Protein AF-A0A1W1CAK2-F1 (afdb_monomer)

pLDDT: mean 79.48, std 15.04, range [32.22, 95.5]

Mean predicted aligned error: 8.96 Å

Structure (mmCIF, N/CA/C/O backbone):
data_AF-A0A1W1CAK2-F1
#
_entry.id   AF-A0A1W1CAK2-F1
#
loop_
_atom_site.group_PDB
_atom_site.id
_atom_site.type_symbol
_atom_site.label_atom_id
_atom_site.label_alt_id
_atom_site.label_comp_id
_atom_site.label_asym_id
_atom_site.label_entity_id
_atom_site.label_seq_id
_atom_site.pdbx_PDB_ins_code
_atom_site.Cartn_x
_atom_site.Cartn_y
_atom_site.Cartn_z
_atom_site.occupancy
_atom_site.B_iso_or_equiv
_atom_site.auth_seq_id
_atom_site.auth_comp_id
_atom_site.auth_asym_id
_atom_site.auth_atom_id
_atom_site.pdbx_PDB_model_num
ATOM 1 N N . MET A 1 1 ? 10.186 -7.782 21.325 1.00 32.22 1 MET A N 1
ATOM 2 C CA . MET A 1 1 ? 9.269 -7.681 22.488 1.00 32.22 1 MET A CA 1
ATOM 3 C C . MET A 1 1 ? 7.859 -7.295 22.021 1.00 32.22 1 MET A C 1
ATOM 5 O O . MET A 1 1 ? 6.914 -7.907 22.511 1.00 32.22 1 MET A O 1
ATOM 9 N N . PHE A 1 2 ? 7.761 -6.498 20.945 1.00 32.50 2 PHE A N 1
ATOM 10 C CA . PHE A 1 2 ? 6.706 -6.416 19.907 1.00 32.50 2 PHE A CA 1
ATOM 11 C C . PHE A 1 2 ? 5.716 -7.594 19.854 1.00 32.50 2 PHE A C 1
ATOM 13 O O . PHE A 1 2 ? 4.503 -7.433 19.983 1.00 32.50 2 PHE A O 1
ATOM 20 N N . LYS A 1 3 ? 6.259 -8.817 19.772 1.00 36.19 3 LYS A N 1
ATOM 21 C CA . LYS A 1 3 ? 5.551 -10.105 19.648 1.00 36.19 3 LYS A CA 1
ATOM 22 C C . LYS A 1 3 ? 4.442 -10.379 20.663 1.00 36.19 3 LYS A C 1
ATOM 24 O O . LYS A 1 3 ? 3.512 -11.111 20.352 1.00 36.19 3 LYS A O 1
ATOM 29 N N . LYS A 1 4 ? 4.554 -9.877 21.896 1.00 33.91 4 LYS A N 1
ATOM 30 C CA . LYS A 1 4 ? 3.580 -10.177 22.964 1.00 33.91 4 LYS A CA 1
ATOM 31 C C . LYS A 1 4 ? 2.570 -9.055 23.188 1.00 33.91 4 LYS A C 1
ATOM 33 O O . LYS A 1 4 ? 1.510 -9.315 23.752 1.00 33.91 4 LYS A O 1
ATOM 38 N N . MET A 1 5 ? 2.868 -7.833 22.751 1.00 36.66 5 MET A N 1
ATOM 39 C CA . MET A 1 5 ? 2.048 -6.663 23.076 1.00 36.66 5 MET A CA 1
ATOM 40 C C . MET A 1 5 ? 0.979 -6.362 22.030 1.00 36.66 5 MET A C 1
ATOM 42 O O . MET A 1 5 ? -0.167 -6.161 22.422 1.00 36.66 5 MET A O 1
ATOM 46 N N . VAL A 1 6 ? 1.283 -6.471 20.730 1.00 40.59 6 VAL A N 1
ATOM 47 C CA . VAL A 1 6 ? 0.274 -6.256 19.670 1.00 40.59 6 VAL A CA 1
ATOM 48 C C . VAL A 1 6 ? -0.873 -7.275 19.780 1.00 40.59 6 VAL A C 1
ATOM 50 O O . VAL A 1 6 ? -2.044 -6.918 19.676 1.00 40.59 6 VAL A O 1
ATOM 53 N N . ILE A 1 7 ? -0.556 -8.531 20.122 1.00 38.62 7 ILE A N 1
ATOM 54 C CA . ILE A 1 7 ? -1.546 -9.602 20.348 1.00 38.62 7 ILE A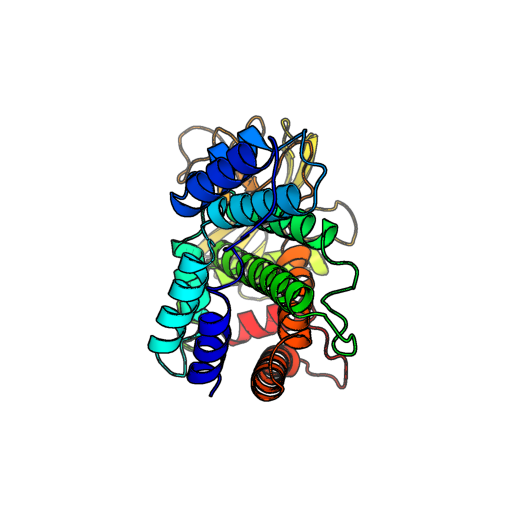 CA 1
ATOM 55 C C . ILE A 1 7 ? -2.426 -9.316 21.579 1.00 38.62 7 ILE A C 1
ATOM 57 O O . ILE A 1 7 ? -3.623 -9.597 21.563 1.00 38.62 7 ILE A O 1
ATOM 61 N N . THR A 1 8 ? -1.860 -8.734 22.643 1.00 35.47 8 THR A N 1
ATOM 62 C CA . THR A 1 8 ? -2.608 -8.435 23.878 1.00 35.47 8 THR A CA 1
ATOM 63 C C . THR A 1 8 ? -3.544 -7.233 23.697 1.00 35.47 8 THR A C 1
ATOM 65 O O . THR A 1 8 ? -4.626 -7.223 24.279 1.00 35.47 8 THR A O 1
ATOM 68 N N . PHE A 1 9 ? -3.172 -6.263 22.853 1.00 40.72 9 PHE A N 1
ATOM 69 C CA . PHE A 1 9 ? -4.001 -5.098 22.518 1.00 40.72 9 PHE A CA 1
ATOM 70 C C . PHE A 1 9 ? -5.167 -5.464 21.579 1.00 40.72 9 PHE A C 1
ATOM 72 O O . PHE A 1 9 ? -6.316 -5.121 21.853 1.00 40.72 9 PHE A O 1
ATOM 79 N N . LEU A 1 10 ? -4.910 -6.266 20.537 1.00 38.31 10 LEU A N 1
ATOM 80 C CA . LEU A 1 10 ? -5.929 -6.704 19.569 1.00 38.31 10 LEU A CA 1
ATOM 81 C C . LEU A 1 10 ? -7.030 -7.587 20.183 1.00 38.31 10 LEU A C 1
ATOM 83 O O . LEU A 1 10 ? -8.187 -7.520 19.769 1.00 38.31 10 LEU A O 1
ATOM 87 N N . LEU A 1 11 ? -6.704 -8.390 21.202 1.00 35.28 11 LEU A N 1
ATOM 88 C CA . LEU A 1 11 ? -7.689 -9.225 21.902 1.00 35.28 11 LEU A CA 1
ATOM 89 C C . LEU A 1 11 ? -8.731 -8.402 22.686 1.00 35.28 11 LEU A C 1
ATOM 91 O O . LEU A 1 11 ? -9.828 -8.905 22.930 1.00 35.28 11 LEU A O 1
ATOM 95 N N . GLY A 1 12 ? -8.436 -7.141 23.029 1.00 34.75 12 GLY A N 1
ATOM 96 C CA . GLY A 1 12 ? -9.375 -6.230 23.696 1.00 34.75 12 GLY A CA 1
ATOM 97 C C . GLY A 1 12 ? -10.484 -5.674 22.790 1.00 34.75 12 GLY A C 1
ATOM 98 O O . GLY A 1 12 ? -11.528 -5.267 23.296 1.00 34.75 12 GLY A O 1
ATOM 99 N N . MET A 1 13 ? -10.302 -5.707 21.463 1.00 40.34 13 MET A N 1
ATOM 100 C CA . MET A 1 13 ? -11.169 -5.013 20.493 1.00 40.34 13 MET A CA 1
ATOM 101 C C . MET A 1 13 ? -12.372 -5.817 19.988 1.00 40.34 13 MET A C 1
ATOM 103 O O . MET A 1 13 ? -13.236 -5.289 19.288 1.00 40.34 13 MET A O 1
ATOM 107 N N . THR A 1 14 ? -12.501 -7.084 20.383 1.00 37.28 14 THR A N 1
ATOM 108 C CA . THR A 1 14 ? -13.616 -7.959 19.963 1.00 37.28 14 THR A CA 1
ATOM 109 C C . THR A 1 14 ? -14.987 -7.572 20.545 1.00 37.28 14 THR A C 1
ATOM 111 O O . THR A 1 14 ? -15.977 -8.250 20.283 1.00 37.28 14 THR A O 1
ATOM 114 N N . LEU A 1 15 ? -15.088 -6.476 21.306 1.00 34.38 15 LEU A N 1
ATOM 115 C CA . LEU A 1 15 ? -16.296 -6.087 22.044 1.00 34.38 15 LEU A CA 1
ATOM 116 C C . LEU A 1 15 ? -17.084 -4.903 21.458 1.00 34.38 15 LEU A C 1
ATOM 118 O O . LEU A 1 15 ? -18.078 -4.499 22.055 1.00 34.38 15 LEU A O 1
ATOM 122 N N . ILE A 1 16 ? -16.687 -4.340 20.313 1.00 43.59 16 ILE A N 1
ATOM 123 C CA . ILE A 1 16 ? -17.161 -2.991 19.929 1.00 43.59 16 ILE A CA 1
ATOM 124 C C . ILE A 1 16 ? -18.214 -2.999 18.819 1.00 43.59 16 ILE A C 1
ATOM 126 O O . ILE A 1 16 ? -18.924 -2.014 18.634 1.00 43.59 16 ILE A O 1
ATOM 130 N N . ILE A 1 17 ? -18.458 -4.150 18.187 1.00 44.66 17 ILE A N 1
ATOM 131 C CA . ILE A 1 17 ? -19.586 -4.304 17.254 1.00 44.66 17 ILE A CA 1
ATOM 132 C C . ILE A 1 17 ? -20.841 -4.899 17.919 1.00 44.66 17 ILE A C 1
ATOM 134 O O . ILE A 1 17 ? -21.812 -5.251 17.256 1.00 44.66 17 ILE A O 1
ATOM 138 N N . SER A 1 18 ? -20.889 -4.964 19.255 1.00 37.81 18 SER A N 1
ATOM 139 C CA . SER A 1 18 ? -22.140 -5.234 19.973 1.00 37.81 18 SER A CA 1
ATOM 140 C C . SER A 1 18 ? -22.899 -3.932 20.241 1.00 37.81 18 SER A C 1
ATOM 142 O O . SER A 1 18 ? -22.987 -3.466 21.378 1.00 37.81 18 SER A O 1
ATOM 144 N N . GLY A 1 19 ? -23.459 -3.338 19.184 1.00 36.69 19 GLY A N 1
ATOM 145 C CA . GLY A 1 19 ? -24.445 -2.262 19.290 1.00 36.69 19 GLY A CA 1
ATOM 146 C C . GLY A 1 19 ? -25.735 -2.772 19.938 1.00 36.69 19 GLY A C 1
ATOM 147 O O . GLY A 1 19 ? -26.663 -3.198 19.257 1.00 36.69 19 GLY A O 1
ATOM 148 N N . CYS A 1 20 ? -25.797 -2.759 21.271 1.00 42.03 20 CYS A N 1
ATOM 149 C CA . CYS A 1 20 ? -26.996 -3.098 22.033 1.00 42.03 20 CYS A CA 1
ATOM 150 C C . CYS A 1 20 ? -27.766 -1.820 22.434 1.00 42.03 20 CYS A C 1
ATOM 152 O O . CYS A 1 20 ? -27.360 -1.120 23.359 1.00 42.03 20 CYS A O 1
ATOM 154 N N . GLY A 1 21 ? -28.900 -1.567 21.757 1.00 36.38 21 GLY A N 1
ATOM 155 C CA . GLY A 1 21 ? -29.971 -0.610 22.119 1.00 36.38 21 GLY A CA 1
ATOM 156 C C . GLY A 1 21 ? -29.941 0.710 21.328 1.00 36.38 21 GLY A C 1
ATOM 157 O O . GLY A 1 21 ? -28.952 1.423 21.371 1.00 36.38 21 GLY A O 1
ATOM 158 N N . SER A 1 22 ? -30.996 1.167 20.638 1.00 36.78 22 SER A N 1
ATOM 159 C CA . SER A 1 22 ? -32.390 1.276 21.101 1.00 36.78 22 SER A CA 1
ATOM 160 C C . SER A 1 22 ? -33.382 1.494 19.938 1.00 36.78 22 SER A C 1
ATOM 162 O O . SER A 1 22 ? -33.112 2.291 19.053 1.00 36.78 22 SER A O 1
ATOM 164 N N . SER A 1 23 ? -34.530 0.809 20.029 1.00 48.06 23 SER A N 1
ATOM 165 C CA . SER A 1 23 ? -35.904 1.139 19.576 1.00 48.06 23 SER A CA 1
ATOM 166 C C . SER A 1 23 ? -36.183 1.872 18.247 1.00 48.06 23 SER A C 1
ATOM 168 O O . SER A 1 23 ? -35.847 3.036 18.074 1.00 48.06 23 SER A O 1
ATOM 170 N N . ASP A 1 24 ? -37.043 1.197 17.470 1.00 44.06 24 ASP A N 1
ATOM 171 C CA . ASP A 1 24 ? -37.976 1.673 16.435 1.00 44.06 24 ASP A CA 1
ATOM 172 C C . ASP A 1 24 ? -37.426 1.829 15.003 1.00 44.06 24 ASP A C 1
ATOM 174 O O . ASP A 1 24 ? -36.892 2.852 14.598 1.00 44.06 24 ASP A O 1
ATOM 178 N N . GLY A 1 25 ? -37.627 0.779 14.193 1.00 46.88 25 GLY A N 1
ATOM 179 C CA . GLY A 1 25 ? -37.518 0.795 12.725 1.00 46.88 25 GLY A CA 1
ATOM 180 C C . GLY A 1 25 ? -36.105 0.707 12.137 1.00 46.88 25 GLY A C 1
ATOM 181 O O . GLY A 1 25 ? -35.908 -0.001 11.155 1.00 46.88 25 GLY A O 1
ATOM 182 N N . GLU A 1 26 ? -35.111 1.350 12.751 1.00 49.94 26 GLU A N 1
ATOM 183 C CA . GLU A 1 26 ? -33.714 1.344 12.271 1.00 49.94 26 GLU A CA 1
ATOM 184 C C . GLU A 1 26 ? -32.915 0.112 12.737 1.00 49.94 26 GLU A C 1
ATOM 186 O O . GLU A 1 26 ? -31.943 -0.292 12.098 1.00 49.94 26 GLU A O 1
ATOM 191 N N . GLY A 1 27 ? -33.363 -0.547 13.811 1.00 52.50 27 GLY A N 1
ATOM 192 C CA . GLY A 1 27 ? -32.679 -1.705 14.397 1.00 52.50 27 GLY A CA 1
ATOM 193 C C . GLY A 1 27 ? -32.681 -2.967 13.526 1.00 52.50 27 GLY A C 1
ATOM 194 O O . GLY A 1 27 ? -31.751 -3.760 13.621 1.00 52.50 27 GLY A O 1
ATOM 195 N N . GLU A 1 28 ? -33.682 -3.155 12.660 1.00 55.91 28 GLU A N 1
ATOM 196 C CA . GLU A 1 28 ? -33.731 -4.306 11.741 1.00 55.91 28 GLU A CA 1
ATOM 197 C C . GLU A 1 28 ? -32.717 -4.141 10.601 1.00 55.91 28 GLU A C 1
ATOM 199 O O . GLU A 1 28 ? -31.981 -5.074 10.289 1.00 55.91 28 GLU A O 1
ATOM 204 N N . SER A 1 29 ? -32.593 -2.922 10.060 1.00 69.06 29 SER A N 1
ATOM 205 C CA . SER A 1 29 ? -31.604 -2.607 9.025 1.00 69.06 29 SER A CA 1
ATOM 206 C C . SER A 1 29 ? -30.171 -2.679 9.557 1.00 69.06 29 SER A C 1
ATOM 208 O O . SER A 1 29 ? -29.307 -3.236 8.881 1.00 69.06 29 SER A O 1
ATOM 210 N N . ALA A 1 30 ? -29.921 -2.162 10.767 1.00 75.06 30 ALA A N 1
ATOM 211 C CA . ALA A 1 30 ? -28.605 -2.213 11.403 1.00 75.06 30 ALA A CA 1
ATOM 212 C C . ALA A 1 30 ? -28.188 -3.649 11.758 1.00 75.06 30 ALA A C 1
ATOM 214 O O . ALA A 1 30 ? -27.050 -4.038 11.505 1.00 75.06 30 ALA A O 1
ATOM 215 N N . LEU A 1 31 ? -29.116 -4.459 12.283 1.00 82.25 31 LEU A N 1
ATOM 216 C CA . LEU A 1 31 ? -28.859 -5.868 12.582 1.00 8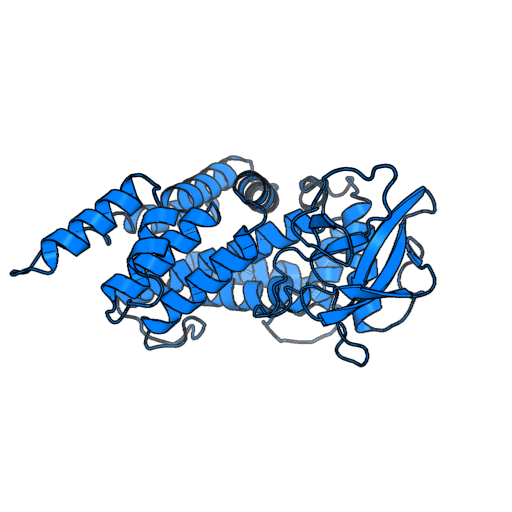2.25 31 LEU A CA 1
ATOM 217 C C . LEU A 1 31 ? -28.568 -6.675 11.313 1.00 82.25 31 LEU A C 1
ATOM 219 O O . LEU A 1 31 ? -27.645 -7.482 11.306 1.00 82.25 31 LEU A O 1
ATOM 223 N N . GLU A 1 32 ? -29.327 -6.454 10.240 1.00 87.00 32 GLU A N 1
ATOM 224 C CA . GLU A 1 32 ? -29.081 -7.107 8.952 1.00 87.00 32 GLU A CA 1
ATOM 225 C C . GLU A 1 32 ? -27.714 -6.707 8.380 1.00 87.00 32 GLU A C 1
ATOM 227 O O . GLU A 1 32 ? -26.953 -7.566 7.946 1.00 87.00 32 GLU A O 1
ATOM 232 N N . THR A 1 33 ? -27.356 -5.420 8.429 1.00 87.81 33 THR A N 1
ATOM 233 C CA . THR A 1 33 ? -26.027 -4.952 8.009 1.00 87.81 33 THR A CA 1
ATOM 234 C C . THR A 1 33 ? -24.918 -5.621 8.821 1.00 87.81 33 THR A C 1
ATOM 236 O O . THR A 1 33 ? -23.929 -6.068 8.242 1.00 87.81 33 THR A O 1
ATOM 239 N N . GLN A 1 34 ? -25.097 -5.754 10.138 1.00 86.81 34 GLN A N 1
ATOM 240 C CA . GLN A 1 34 ? -24.130 -6.445 10.984 1.00 86.81 34 GLN A CA 1
ATOM 241 C C . GLN A 1 34 ? -24.003 -7.927 10.625 1.00 86.81 34 GLN A C 1
ATOM 243 O O . GLN A 1 34 ? -22.894 -8.437 10.517 1.00 86.81 34 GLN A O 1
ATOM 248 N N . GLN A 1 35 ? -25.122 -8.609 10.375 1.00 88.94 35 GLN A N 1
ATOM 249 C CA . GLN A 1 35 ? -25.112 -10.009 9.944 1.00 88.94 35 GLN A CA 1
ATOM 250 C C . GLN A 1 35 ? -24.378 -10.192 8.613 1.00 88.94 35 GLN A C 1
ATOM 252 O O . GLN A 1 35 ? -23.633 -11.157 8.458 1.00 88.94 35 GLN A O 1
ATOM 257 N N . LEU A 1 36 ? -24.550 -9.267 7.665 1.00 92.38 36 LEU A N 1
ATOM 258 C CA . LEU A 1 36 ? -23.804 -9.288 6.407 1.00 92.38 36 LEU A CA 1
ATOM 259 C C . LEU A 1 36 ? -22.297 -9.109 6.646 1.00 92.38 36 LEU A C 1
ATOM 261 O O . LEU A 1 36 ? -21.507 -9.838 6.052 1.00 92.38 36 LEU A O 1
ATOM 265 N N . LEU A 1 37 ? -21.889 -8.192 7.532 1.00 90.44 37 LEU A N 1
ATOM 266 C CA . LEU A 1 37 ? -20.479 -8.025 7.913 1.00 90.44 37 LEU A CA 1
ATOM 267 C C . LEU A 1 37 ? -19.911 -9.294 8.562 1.00 90.44 37 LEU A C 1
ATOM 269 O O . LEU A 1 37 ? -18.846 -9.758 8.156 1.00 90.44 37 LEU A O 1
ATOM 273 N N . ASP A 1 38 ? -20.636 -9.881 9.514 1.00 87.38 38 ASP A N 1
ATOM 274 C CA . ASP A 1 38 ? -20.225 -11.093 10.234 1.00 87.38 38 ASP A CA 1
ATOM 275 C C . ASP A 1 38 ? -20.110 -12.310 9.298 1.00 87.38 38 ASP A C 1
ATOM 277 O O . ASP A 1 38 ? -19.238 -13.162 9.479 1.00 87.38 38 ASP A O 1
ATOM 281 N N . ASN A 1 39 ? -20.955 -12.378 8.264 1.00 90.88 39 ASN A N 1
ATOM 282 C CA . ASN A 1 39 ? -20.915 -13.418 7.233 1.00 90.88 39 ASN A CA 1
ATOM 283 C C . ASN A 1 39 ? -19.859 -13.160 6.140 1.00 90.88 39 ASN A C 1
ATOM 285 O O . ASN A 1 39 ? -19.708 -13.983 5.235 1.00 90.88 39 ASN A O 1
ATOM 289 N N . GLY A 1 40 ? -19.142 -12.031 6.185 1.00 89.75 40 GLY A N 1
ATOM 290 C CA . GLY A 1 40 ? -18.178 -11.638 5.152 1.00 89.75 40 GLY A CA 1
ATOM 291 C C . GLY A 1 40 ? -18.820 -11.181 3.836 1.00 89.75 40 GLY A C 1
ATOM 292 O O . GLY A 1 40 ? -18.158 -11.125 2.799 1.00 89.75 40 GLY A O 1
ATOM 293 N N . GLU A 1 41 ? -20.106 -10.827 3.844 1.00 94.19 41 GLU A N 1
ATOM 294 C CA . GLU A 1 41 ? -20.865 -10.352 2.682 1.00 94.19 41 GLU A CA 1
ATOM 295 C C . GLU A 1 41 ? -20.625 -8.853 2.416 1.00 94.19 41 GLU A C 1
ATOM 297 O O . GLU A 1 41 ? -21.544 -8.047 2.257 1.00 94.19 41 GLU A O 1
ATOM 302 N N . PHE A 1 42 ? -19.354 -8.458 2.333 1.00 95.19 42 PHE A N 1
ATOM 303 C CA . PHE A 1 42 ? -18.934 -7.057 2.248 1.00 95.19 42 PHE A CA 1
ATOM 304 C C . PHE A 1 42 ? -19.517 -6.307 1.043 1.00 95.19 42 PHE A C 1
ATOM 306 O O . PHE A 1 42 ? -19.933 -5.155 1.154 1.00 95.19 42 PHE A O 1
ATOM 313 N N . THR A 1 43 ? -19.617 -6.972 -0.112 1.00 95.06 43 THR A N 1
ATOM 314 C CA . THR A 1 43 ? -20.202 -6.370 -1.326 1.00 95.06 43 THR A CA 1
ATOM 315 C C . THR A 1 43 ? -21.691 -6.058 -1.149 1.00 95.06 43 THR A C 1
ATOM 317 O O . THR A 1 43 ? -22.179 -5.065 -1.694 1.00 95.06 43 THR A O 1
ATOM 320 N N . ALA A 1 44 ? -22.416 -6.869 -0.371 1.00 93.69 44 ALA A N 1
ATOM 321 C CA . ALA A 1 44 ? -23.824 -6.628 -0.077 1.00 93.69 44 ALA A CA 1
ATOM 322 C C . ALA A 1 44 ? -23.994 -5.404 0.834 1.00 93.69 44 ALA A C 1
ATOM 324 O O . ALA A 1 44 ? -24.845 -4.560 0.561 1.00 93.69 44 ALA A O 1
ATOM 325 N N . VAL A 1 45 ? -23.136 -5.257 1.853 1.00 94.44 45 VAL A N 1
ATOM 326 C CA . VAL A 1 45 ? -23.115 -4.071 2.729 1.00 94.44 45 VAL A CA 1
ATOM 327 C C . VAL A 1 45 ? -22.830 -2.801 1.931 1.00 94.44 45 VAL A C 1
ATOM 329 O O . VAL A 1 45 ? -23.573 -1.827 2.053 1.00 94.44 45 VAL A O 1
ATOM 332 N N . ILE A 1 46 ? -21.806 -2.827 1.071 1.00 95.50 46 ILE A N 1
ATOM 333 C CA . ILE A 1 46 ? -21.463 -1.698 0.196 1.00 95.50 46 ILE A CA 1
ATOM 334 C C . ILE A 1 46 ? -22.660 -1.343 -0.688 1.00 95.50 46 ILE A C 1
ATOM 336 O O . ILE A 1 46 ? -23.134 -0.216 -0.643 1.00 95.50 46 ILE A O 1
ATOM 340 N N . SER A 1 47 ? -23.237 -2.319 -1.392 1.00 94.19 47 SER A N 1
ATOM 341 C CA . SER A 1 47 ? -24.394 -2.084 -2.273 1.00 94.19 47 SER A CA 1
ATOM 342 C C . SER A 1 47 ? -25.618 -1.525 -1.535 1.00 94.19 47 SER A C 1
ATOM 344 O O . SER A 1 47 ? -26.430 -0.824 -2.135 1.00 94.19 47 SER A O 1
ATOM 346 N N . LYS A 1 48 ? -25.776 -1.858 -0.248 1.00 91.19 48 LYS A N 1
ATOM 347 C CA . LYS A 1 48 ? -26.893 -1.412 0.592 1.00 91.19 48 LYS A CA 1
ATOM 348 C C . LYS A 1 48 ? -26.722 0.027 1.086 1.00 91.19 48 LYS A C 1
ATOM 350 O O . LYS A 1 48 ? -27.720 0.727 1.235 1.00 91.19 48 LYS A O 1
ATOM 355 N N . LEU A 1 49 ? -25.493 0.444 1.390 1.00 93.00 49 LEU A N 1
ATOM 356 C CA . LEU A 1 49 ? -25.215 1.703 2.091 1.00 93.00 49 LEU A CA 1
ATOM 357 C C . LEU A 1 49 ? -24.565 2.776 1.205 1.00 93.00 49 LEU A C 1
ATOM 359 O O . LEU A 1 49 ? -24.703 3.972 1.484 1.00 93.00 49 LEU A O 1
ATOM 363 N N . GLU A 1 50 ? -23.849 2.383 0.153 1.00 89.38 50 GLU A N 1
ATOM 364 C CA . GLU A 1 50 ? -23.143 3.304 -0.735 1.00 89.38 50 GLU A CA 1
ATOM 365 C C . GLU A 1 50 ? -24.146 4.213 -1.466 1.00 89.38 50 GLU A C 1
ATOM 367 O O . GLU A 1 50 ? -25.096 3.767 -2.104 1.00 89.38 50 GLU A O 1
ATOM 372 N N . GLY A 1 51 ? -23.965 5.529 -1.327 1.00 86.50 51 GLY A N 1
ATOM 373 C CA . GLY A 1 51 ? -24.866 6.540 -1.892 1.00 86.50 51 GLY A CA 1
ATOM 374 C C . GLY A 1 51 ? -26.048 6.954 -1.003 1.00 86.50 51 GLY A C 1
ATOM 375 O O . GLY A 1 51 ? -26.669 7.976 -1.294 1.00 86.50 51 GLY A O 1
ATOM 376 N N . SER A 1 52 ? -26.335 6.240 0.094 1.00 88.69 52 SER A N 1
ATOM 377 C CA . SER A 1 52 ? -27.398 6.602 1.054 1.00 88.69 52 SER A CA 1
ATOM 378 C C . SER A 1 52 ? -26.930 6.784 2.502 1.00 88.69 52 SER A C 1
ATOM 380 O O . SER A 1 52 ? -27.693 7.311 3.316 1.00 88.69 52 SER A O 1
ATOM 382 N N . ALA A 1 53 ? -25.700 6.371 2.823 1.00 88.81 53 ALA A N 1
ATOM 383 C CA . ALA A 1 53 ? -25.104 6.502 4.150 1.00 88.81 53 ALA A CA 1
ATOM 384 C C . ALA A 1 53 ? -25.134 7.947 4.661 1.00 88.81 53 ALA A C 1
ATOM 386 O O . ALA A 1 53 ? -24.667 8.870 3.988 1.00 88.81 53 ALA A O 1
ATOM 387 N N . ASN A 1 54 ? -25.677 8.132 5.862 1.00 89.19 54 ASN A N 1
ATOM 388 C CA . ASN A 1 54 ? -25.801 9.451 6.486 1.00 89.19 54 ASN A CA 1
ATOM 389 C C . ASN A 1 54 ? -25.592 9.439 8.007 1.00 89.19 54 ASN A C 1
ATOM 391 O O . ASN A 1 54 ? -25.523 10.508 8.616 1.00 89.19 54 ASN A O 1
ATOM 395 N N . SER A 1 55 ? -25.448 8.260 8.609 1.00 89.00 55 SER A N 1
ATOM 396 C CA . SER A 1 55 ? -25.185 8.098 10.034 1.00 89.00 55 SER A CA 1
ATOM 397 C C . SER A 1 55 ? -23.761 7.611 10.301 1.00 89.00 55 SER A C 1
ATOM 399 O O . SER A 1 55 ? -23.105 7.019 9.442 1.00 89.00 55 SER A O 1
ATOM 401 N N . THR A 1 56 ? -23.295 7.802 11.537 1.00 88.75 56 THR A N 1
ATOM 402 C CA . THR A 1 56 ? -22.048 7.198 12.025 1.00 88.75 56 THR A CA 1
ATOM 403 C C . THR A 1 56 ? -22.042 5.683 11.822 1.00 88.75 56 THR A C 1
ATOM 405 O O . THR A 1 56 ? -21.052 5.144 11.344 1.00 88.75 56 THR A O 1
ATOM 408 N N . SER A 1 57 ? -23.155 5.003 12.117 1.00 88.75 57 SER A N 1
ATOM 409 C CA . SER A 1 57 ? -23.270 3.549 11.949 1.00 88.75 57 SER A CA 1
ATOM 410 C C . SER A 1 57 ? -23.087 3.120 10.492 1.00 88.75 57 SER A C 1
ATOM 412 O O . SER A 1 57 ? -22.408 2.127 10.232 1.00 88.75 57 SER A O 1
ATOM 414 N N . ASP A 1 58 ? -23.650 3.871 9.540 1.00 90.56 58 ASP A N 1
ATOM 415 C CA . ASP A 1 58 ? -23.500 3.566 8.113 1.00 90.56 58 ASP A CA 1
ATOM 416 C C . ASP A 1 58 ? -22.049 3.731 7.667 1.00 90.56 58 ASP A C 1
ATOM 418 O O . ASP A 1 58 ? -21.521 2.877 6.960 1.00 90.56 58 ASP A O 1
ATOM 422 N N . TYR A 1 59 ? -21.390 4.812 8.097 1.00 93.31 59 TYR A N 1
ATOM 423 C CA . TYR A 1 59 ? -19.992 5.059 7.750 1.00 93.31 59 TYR A CA 1
ATOM 424 C C . TYR A 1 59 ? -19.062 4.003 8.345 1.00 93.31 59 TYR A C 1
ATOM 426 O O . TYR A 1 59 ? -18.196 3.511 7.631 1.00 93.31 59 TYR A O 1
ATOM 434 N N . LEU A 1 60 ? -19.274 3.590 9.597 1.00 92.50 60 LEU A N 1
ATOM 435 C CA . LEU A 1 60 ? -18.501 2.502 10.203 1.00 92.50 60 LEU A CA 1
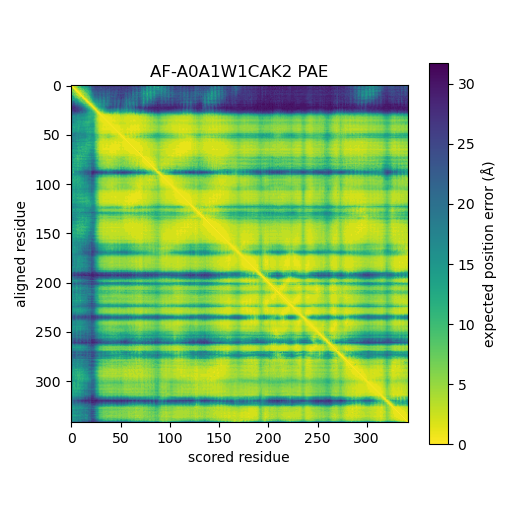ATOM 436 C C . LEU A 1 60 ? -18.730 1.165 9.495 1.00 92.50 60 LEU A C 1
ATOM 438 O O . LEU A 1 60 ? -17.778 0.423 9.264 1.00 92.50 60 LEU A O 1
ATOM 442 N N . SER A 1 61 ? -19.973 0.878 9.100 1.00 93.62 61 SER A N 1
ATOM 443 C CA . SER A 1 61 ? -20.309 -0.347 8.368 1.00 93.62 61 SER A CA 1
ATOM 444 C C . SER A 1 61 ? -19.692 -0.360 6.970 1.00 93.62 61 SER A C 1
ATOM 446 O O . SER A 1 61 ? -19.161 -1.382 6.544 1.00 93.62 61 SER A O 1
ATOM 448 N N . LEU A 1 62 ? -19.715 0.777 6.266 1.00 94.75 62 LEU A N 1
ATOM 449 C CA . LEU A 1 62 ? -19.036 0.934 4.982 1.00 94.75 62 LEU A CA 1
ATOM 450 C C . LEU A 1 62 ? -17.524 0.788 5.139 1.00 94.75 62 LEU A C 1
ATOM 452 O O . LEU A 1 62 ? -16.922 0.031 4.385 1.00 94.75 62 LEU A O 1
ATOM 456 N N . ALA A 1 63 ? -16.921 1.440 6.135 1.00 94.25 63 ALA A N 1
ATOM 457 C CA . ALA A 1 63 ? -15.492 1.323 6.402 1.00 94.25 63 ALA A CA 1
ATOM 458 C C . ALA A 1 63 ? -15.080 -0.140 6.627 1.00 94.25 63 ALA A C 1
ATOM 460 O O . ALA A 1 63 ? -14.201 -0.647 5.931 1.00 94.25 63 ALA A O 1
ATOM 461 N N . ALA A 1 64 ? -15.789 -0.847 7.512 1.00 93.50 64 ALA A N 1
ATOM 462 C CA . ALA A 1 64 ? -15.557 -2.263 7.780 1.00 93.50 64 ALA A CA 1
ATOM 463 C C . ALA A 1 64 ? -15.780 -3.141 6.537 1.00 93.50 64 ALA A C 1
ATOM 465 O O . ALA A 1 64 ? -15.012 -4.072 6.296 1.00 93.50 64 ALA A O 1
ATOM 466 N N . ALA A 1 65 ? -16.796 -2.843 5.721 1.00 95.25 65 ALA A N 1
ATOM 467 C CA . ALA A 1 65 ? -17.064 -3.585 4.496 1.00 95.25 65 ALA A CA 1
ATOM 468 C C . ALA A 1 65 ? -15.963 -3.394 3.449 1.00 95.25 65 ALA A C 1
ATOM 470 O O . ALA A 1 65 ? -15.498 -4.377 2.883 1.00 95.25 65 ALA A O 1
ATOM 471 N N . TYR A 1 66 ? -15.495 -2.169 3.206 1.00 95.38 66 TYR A N 1
ATOM 472 C CA . TYR A 1 66 ? -14.379 -1.940 2.285 1.00 95.38 66 TYR A CA 1
ATOM 473 C C . TYR A 1 66 ? -13.079 -2.566 2.798 1.00 95.38 66 TYR A C 1
ATOM 475 O O . TYR A 1 66 ? -12.386 -3.244 2.045 1.00 95.38 66 TYR A O 1
ATOM 483 N N . MET A 1 67 ? -12.793 -2.442 4.093 1.00 94.38 67 MET A N 1
ATOM 484 C CA . MET A 1 67 ? -11.632 -3.075 4.720 1.00 94.38 67 MET A CA 1
ATOM 485 C C . MET A 1 67 ? -11.681 -4.609 4.595 1.00 94.38 67 MET A C 1
ATOM 487 O O . MET A 1 67 ? -10.693 -5.246 4.232 1.00 94.38 67 MET A O 1
ATOM 491 N N . GLY A 1 68 ? -12.855 -5.211 4.804 1.00 93.44 68 GLY A N 1
ATOM 492 C CA . GLY A 1 68 ? -13.093 -6.637 4.593 1.00 93.44 68 GLY A CA 1
ATOM 493 C C . GLY A 1 68 ? -13.004 -7.064 3.127 1.00 93.44 68 GLY A C 1
ATOM 494 O O . GLY A 1 68 ? -12.377 -8.076 2.820 1.00 93.44 68 GLY A O 1
ATOM 495 N N . LYS A 1 69 ? -13.569 -6.276 2.204 1.00 93.81 69 LYS A N 1
ATOM 496 C CA . LYS A 1 69 ? -13.485 -6.495 0.751 1.00 93.81 69 LYS A CA 1
ATOM 497 C C . LYS A 1 69 ? -12.037 -6.437 0.255 1.00 93.81 69 LYS A C 1
ATOM 499 O O . LYS A 1 69 ? -11.673 -7.200 -0.636 1.00 93.81 69 LYS A O 1
ATOM 504 N N . ALA A 1 70 ? -11.196 -5.622 0.888 1.00 92.00 70 ALA A N 1
ATOM 505 C CA . ALA A 1 70 ? -9.757 -5.596 0.654 1.00 92.00 70 ALA A CA 1
ATOM 506 C C . ALA A 1 70 ? -9.013 -6.844 1.174 1.00 92.00 70 ALA A C 1
ATOM 508 O O . ALA A 1 70 ? -7.812 -6.954 0.951 1.00 92.00 70 ALA A O 1
ATOM 509 N N . GLY A 1 71 ? -9.688 -7.763 1.872 1.00 91.19 71 GLY A N 1
ATOM 510 C CA . GLY A 1 71 ? -9.100 -8.943 2.517 1.00 91.19 71 GLY A CA 1
ATOM 511 C C . GLY A 1 71 ? -8.745 -8.727 3.991 1.00 91.19 71 GLY A C 1
ATOM 512 O O . GLY A 1 71 ? -8.561 -9.684 4.740 1.00 91.19 71 GLY A O 1
ATOM 513 N N . PHE A 1 72 ? -8.742 -7.481 4.458 1.00 90.75 72 PHE A N 1
ATOM 514 C CA . PHE A 1 72 ? -8.237 -7.086 5.770 1.00 90.75 72 PHE A CA 1
ATOM 515 C C . PHE A 1 72 ? -9.351 -6.921 6.804 1.00 90.75 72 PHE A C 1
ATOM 517 O O . PHE A 1 72 ? -9.325 -6.003 7.617 1.00 90.75 72 PHE A O 1
ATOM 524 N N . SER A 1 73 ? -10.336 -7.823 6.807 1.00 86.19 73 SER A N 1
ATOM 525 C CA . SER A 1 73 ? -11.325 -7.857 7.892 1.00 86.19 73 SER A CA 1
ATOM 526 C C . SER A 1 73 ? -10.624 -7.920 9.258 1.00 86.19 73 SER A C 1
ATOM 528 O O . SER A 1 73 ? -9.489 -8.392 9.349 1.00 86.19 73 SER A O 1
ATOM 530 N N . LEU A 1 74 ? -11.276 -7.476 10.335 1.00 78.50 74 LEU A N 1
ATOM 531 C CA . LEU A 1 74 ? -10.641 -7.454 11.658 1.00 78.50 74 LEU A CA 1
ATOM 532 C C . LEU A 1 74 ? -10.070 -8.825 12.057 1.00 78.50 74 LEU A C 1
ATOM 534 O O . LEU A 1 74 ? -8.943 -8.915 12.538 1.00 78.50 74 LEU A O 1
ATOM 538 N N . SER A 1 75 ? -10.817 -9.902 11.808 1.00 78.62 75 SER A N 1
ATOM 53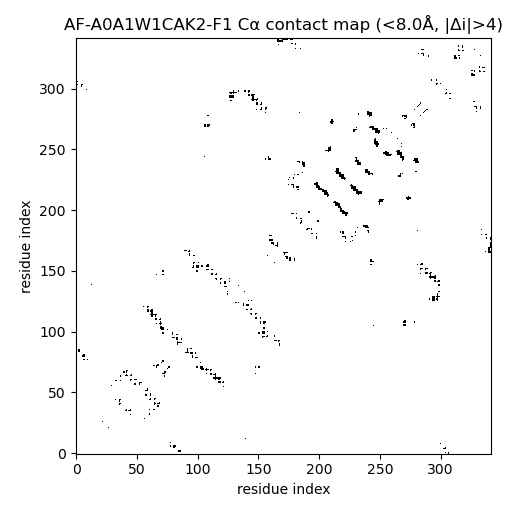9 C CA . SER A 1 75 ? -10.349 -11.267 12.058 1.00 78.62 75 SER A CA 1
ATOM 540 C C . SER A 1 75 ? -9.154 -11.638 11.177 1.00 78.62 75 SER A C 1
ATOM 542 O O . SER A 1 75 ? -8.220 -12.266 11.677 1.00 78.62 75 SER A O 1
ATOM 544 N N . SER A 1 76 ? -9.140 -11.208 9.911 1.00 83.12 76 SER A N 1
ATOM 545 C CA . SER A 1 76 ? -7.996 -11.379 9.011 1.00 83.12 76 SER A CA 1
ATOM 546 C C . SER A 1 76 ? -6.758 -10.649 9.527 1.00 83.12 76 SER A C 1
ATOM 548 O O . SER A 1 76 ? -5.707 -11.269 9.621 1.00 83.12 76 SER A O 1
ATOM 550 N N . ILE A 1 77 ? -6.861 -9.371 9.915 1.00 79.88 77 ILE A N 1
ATOM 551 C CA . ILE A 1 77 ? -5.711 -8.605 10.431 1.00 79.88 77 ILE A CA 1
ATOM 552 C C . ILE A 1 77 ? -5.170 -9.228 11.709 1.00 79.88 77 ILE A C 1
ATOM 554 O O . ILE A 1 77 ? -3.960 -9.386 11.846 1.00 79.88 77 ILE A O 1
ATOM 558 N N . ILE A 1 78 ? -6.049 -9.612 12.637 1.00 73.38 78 ILE A N 1
ATOM 559 C CA . ILE A 1 78 ? -5.626 -10.304 13.857 1.00 73.38 78 ILE A CA 1
ATOM 560 C C . ILE A 1 78 ? -4.902 -11.601 13.490 1.00 73.38 78 ILE A C 1
ATOM 562 O O . ILE A 1 78 ? -3.838 -11.876 14.038 1.00 73.38 78 ILE A O 1
ATOM 566 N N . GLY A 1 79 ? -5.439 -12.364 12.533 1.00 74.88 79 GLY A N 1
ATOM 567 C CA . GLY A 1 79 ? -4.801 -13.562 11.997 1.00 74.88 79 GLY A CA 1
ATOM 568 C C . GLY A 1 79 ? -3.407 -13.287 11.434 1.00 74.88 79 GLY A C 1
ATOM 569 O O . GLY A 1 79 ? -2.463 -13.946 11.853 1.00 74.88 79 GLY A O 1
ATOM 570 N N . ILE A 1 80 ? -3.274 -12.277 10.567 1.00 76.00 80 ILE A N 1
ATOM 571 C CA . ILE A 1 80 ? -2.013 -11.841 9.947 1.00 76.00 80 ILE A CA 1
ATOM 572 C C . ILE A 1 80 ? -0.996 -11.432 11.016 1.00 76.00 80 ILE A C 1
ATOM 574 O O . ILE A 1 80 ? 0.167 -11.820 10.957 1.00 76.00 80 ILE A O 1
ATOM 578 N N . VAL A 1 81 ? -1.408 -10.653 12.015 1.00 70.50 81 VAL A N 1
ATOM 579 C CA . VAL A 1 81 ? -0.515 -10.208 13.090 1.00 70.50 81 VAL A CA 1
ATOM 580 C C . VAL A 1 81 ? -0.056 -11.392 13.939 1.00 70.50 81 VAL A C 1
ATOM 582 O O . VAL A 1 81 ? 1.128 -11.493 14.261 1.00 70.50 81 VAL A O 1
ATOM 585 N N . VAL A 1 82 ? -0.969 -12.301 14.289 1.00 69.69 82 VAL A N 1
ATOM 586 C CA . VAL A 1 82 ? -0.645 -13.494 15.082 1.00 69.69 82 VAL A CA 1
ATOM 587 C C . VAL A 1 82 ? 0.294 -14.421 14.309 1.00 69.69 82 VAL A C 1
ATOM 589 O O . VAL A 1 82 ? 1.333 -14.792 14.851 1.00 69.69 82 VAL A O 1
ATOM 592 N N . SER A 1 83 ? -0.001 -14.735 13.045 1.00 70.94 83 SER A N 1
ATOM 593 C CA . SER A 1 83 ? 0.857 -15.593 12.214 1.00 70.94 83 SER A CA 1
ATOM 594 C C . SER A 1 83 ? 2.246 -14.988 12.014 1.00 70.94 83 SER A C 1
ATOM 596 O O . SER A 1 83 ? 3.253 -15.688 12.099 1.00 70.94 83 SER A O 1
ATOM 598 N N . SER A 1 84 ? 2.320 -13.670 11.829 1.00 67.12 84 SER A N 1
ATOM 599 C CA . SER A 1 84 ? 3.590 -12.955 11.657 1.00 67.12 84 SER A CA 1
ATOM 600 C C . SER A 1 84 ? 4.401 -12.876 12.953 1.00 67.12 84 SER A C 1
ATOM 602 O O . SER A 1 84 ? 5.629 -12.835 12.927 1.00 67.12 84 SER A O 1
ATOM 604 N N . ALA A 1 85 ? 3.750 -12.881 14.117 1.00 64.31 85 ALA A N 1
ATOM 605 C CA . ALA A 1 85 ? 4.446 -12.932 15.402 1.00 64.31 85 ALA A CA 1
ATOM 606 C C . ALA A 1 85 ? 5.048 -14.321 15.699 1.00 64.31 85 ALA A C 1
ATOM 608 O O . ALA A 1 85 ? 6.026 -14.425 16.452 1.00 64.31 85 ALA A O 1
ATOM 609 N N . GLU A 1 86 ? 4.484 -15.382 15.115 1.00 66.62 86 GLU A N 1
ATOM 610 C CA . GLU A 1 86 ? 4.920 -16.770 15.299 1.00 66.62 86 GLU A CA 1
ATOM 611 C C . GLU A 1 86 ? 6.129 -17.162 14.426 1.00 66.62 86 GLU A C 1
ATOM 613 O O . GLU A 1 86 ? 6.796 -18.152 14.730 1.00 66.62 86 GLU A O 1
ATOM 618 N N . SER A 1 87 ? 6.474 -16.381 13.395 1.00 57.91 87 SER A N 1
ATOM 619 C CA . SER A 1 87 ? 7.435 -16.774 12.350 1.00 57.91 87 SER A CA 1
ATOM 620 C C . SER A 1 87 ? 8.932 -16.665 12.700 1.00 57.91 87 SER A C 1
ATOM 622 O O . SER A 1 87 ? 9.766 -17.152 11.937 1.00 57.91 87 SER A O 1
ATOM 624 N N . GLY A 1 88 ? 9.309 -16.109 13.857 1.00 57.16 88 GLY A N 1
ATOM 625 C CA . GLY A 1 88 ? 10.721 -15.926 14.262 1.00 57.16 88 GLY A CA 1
ATOM 626 C C . GLY A 1 88 ? 11.044 -14.474 14.629 1.00 57.16 88 GLY A C 1
ATOM 627 O O . GLY A 1 88 ? 10.187 -13.613 14.511 1.00 57.16 88 GLY A O 1
ATOM 628 N N . GLU A 1 89 ? 12.181 -14.177 15.282 1.00 54.78 89 GLU A N 1
ATOM 629 C CA . GLU A 1 89 ? 12.541 -12.780 15.667 1.00 54.78 89 GLU A CA 1
ATOM 630 C C . GLU A 1 89 ? 12.983 -11.935 14.472 1.00 54.78 89 GLU A C 1
ATOM 632 O O . GLU A 1 89 ? 12.678 -10.749 14.449 1.00 54.78 89 GLU A O 1
ATOM 637 N N . ASP A 1 90 ? 13.567 -12.567 13.455 1.00 55.97 90 ASP A N 1
ATOM 638 C CA . ASP A 1 90 ? 14.167 -11.877 12.311 1.00 55.97 90 ASP A CA 1
ATOM 639 C C . ASP A 1 90 ? 13.258 -11.842 11.068 1.00 55.97 90 ASP A C 1
ATOM 641 O O . ASP A 1 90 ? 13.721 -11.479 9.995 1.00 55.97 90 ASP A O 1
ATOM 645 N N . SER A 1 91 ? 11.986 -12.261 11.176 1.00 61.25 91 SER A N 1
ATOM 646 C CA . SER A 1 91 ? 11.110 -12.461 10.008 1.00 61.25 91 SER A CA 1
ATOM 647 C C . SER A 1 91 ? 9.695 -11.896 10.109 1.00 61.25 91 SER A C 1
ATOM 649 O O . SER A 1 91 ? 8.939 -11.989 9.140 1.00 61.25 91 SER A O 1
ATOM 651 N N . THR A 1 92 ? 9.313 -11.284 11.235 1.00 66.44 92 THR A N 1
ATOM 652 C CA . THR A 1 92 ? 7.930 -10.837 11.475 1.00 66.44 92 THR A CA 1
ATOM 653 C C . THR A 1 92 ? 7.443 -9.808 10.456 1.00 66.44 92 THR A C 1
ATOM 655 O O . THR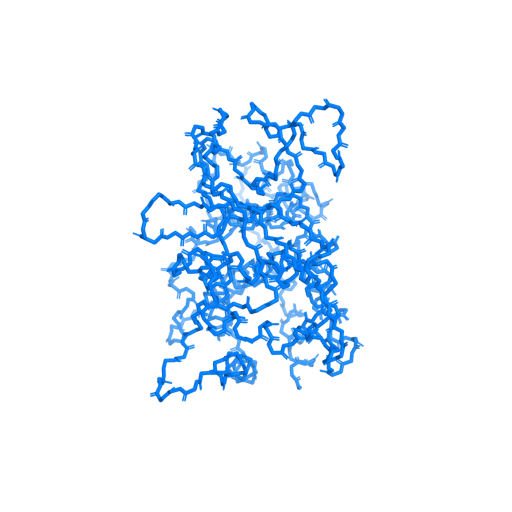 A 1 92 ? 6.307 -9.913 10.007 1.00 66.44 92 THR A O 1
ATOM 658 N N . PHE A 1 93 ? 8.272 -8.841 10.052 1.00 68.75 93 PHE A N 1
ATOM 659 C CA . PHE A 1 93 ? 7.853 -7.822 9.084 1.00 68.75 93 PHE A CA 1
ATOM 660 C C . PHE A 1 93 ? 7.669 -8.398 7.678 1.00 68.75 93 PHE A C 1
ATOM 662 O O . PHE A 1 93 ? 6.617 -8.189 7.076 1.00 68.75 93 PHE A O 1
ATOM 669 N N . ALA A 1 94 ? 8.621 -9.191 7.173 1.00 71.00 94 ALA A N 1
ATOM 670 C CA . ALA A 1 94 ? 8.405 -9.826 5.875 1.00 71.00 94 ALA A CA 1
ATOM 671 C C . ALA A 1 94 ? 7.267 -10.851 5.926 1.00 71.00 94 ALA A C 1
ATOM 673 O O . ALA A 1 94 ? 6.508 -10.925 4.974 1.00 71.00 94 ALA A O 1
ATOM 674 N N . SER A 1 95 ? 7.069 -11.552 7.051 1.00 72.31 95 SER A N 1
ATOM 675 C CA . SER A 1 95 ? 5.898 -12.424 7.241 1.00 72.31 95 SER A CA 1
ATOM 676 C C . SER A 1 95 ? 4.599 -11.621 7.232 1.00 72.31 95 SER A C 1
ATOM 678 O O . SER A 1 95 ? 3.599 -12.074 6.687 1.00 72.31 95 SER A O 1
ATOM 680 N N . PHE A 1 96 ? 4.593 -10.416 7.807 1.00 78.81 96 PHE A N 1
ATOM 681 C CA . PHE A 1 96 ? 3.443 -9.518 7.747 1.00 78.81 96 PHE A CA 1
ATOM 682 C C . PHE A 1 96 ? 3.158 -9.084 6.312 1.00 78.81 96 PHE A C 1
ATOM 684 O O . PHE A 1 96 ? 2.003 -9.122 5.890 1.00 78.81 96 PHE A O 1
ATOM 691 N N . ILE A 1 97 ? 4.191 -8.724 5.547 1.00 80.00 97 ILE A N 1
ATOM 692 C CA . ILE A 1 97 ? 4.063 -8.380 4.126 1.00 80.00 97 ILE A CA 1
ATOM 693 C C . ILE A 1 97 ? 3.580 -9.582 3.317 1.00 80.00 97 ILE A C 1
ATOM 695 O O . ILE A 1 97 ? 2.658 -9.431 2.522 1.00 80.00 97 ILE A O 1
ATOM 699 N N . GLU A 1 98 ? 4.154 -10.763 3.532 1.00 81.25 98 GLU A N 1
ATOM 700 C CA . GLU A 1 98 ? 3.783 -12.008 2.859 1.00 81.25 98 GLU A CA 1
ATOM 701 C C . GLU A 1 98 ? 2.313 -12.344 3.114 1.00 81.25 98 GLU A C 1
ATOM 703 O O . GLU A 1 98 ? 1.522 -12.407 2.177 1.00 81.25 98 GLU A O 1
ATOM 708 N N . ASN A 1 99 ? 1.914 -12.429 4.385 1.00 80.62 99 ASN A N 1
ATOM 709 C CA . ASN A 1 99 ? 0.540 -12.720 4.788 1.00 80.62 99 ASN A CA 1
ATOM 710 C C . ASN A 1 99 ? -0.443 -11.644 4.287 1.00 80.62 99 ASN A C 1
ATOM 712 O O . ASN A 1 99 ? -1.566 -11.957 3.882 1.00 80.62 99 ASN A O 1
ATOM 716 N N . SER A 1 100 ? -0.028 -10.370 4.281 1.00 85.25 100 SER A N 1
ATOM 717 C CA . SER A 1 100 ? -0.824 -9.270 3.722 1.00 85.25 100 SER A CA 1
ATOM 718 C C . SER A 1 100 ? -0.981 -9.408 2.210 1.00 85.25 100 SER A C 1
ATOM 720 O O . SER A 1 100 ? -2.086 -9.240 1.702 1.00 85.25 100 SER A O 1
ATOM 722 N N . LYS A 1 101 ? 0.088 -9.762 1.488 1.00 82.38 101 LYS A N 1
ATOM 723 C CA . LYS A 1 101 ? 0.077 -10.005 0.040 1.00 82.38 101 LYS A CA 1
ATOM 724 C C . LYS A 1 101 ? -0.831 -11.184 -0.306 1.00 82.38 101 LYS A C 1
ATOM 726 O O . LYS A 1 101 ? -1.669 -11.038 -1.190 1.00 82.38 101 LYS A O 1
ATOM 731 N N . GLU A 1 102 ? -0.725 -12.300 0.415 1.00 84.44 102 GLU A N 1
ATOM 732 C CA . GLU A 1 102 ? -1.570 -13.490 0.224 1.00 84.44 102 GLU A CA 1
ATOM 733 C C . GLU A 1 102 ? -3.057 -13.218 0.470 1.00 84.44 102 GLU A C 1
ATOM 735 O O . GLU A 1 102 ? -3.918 -13.770 -0.214 1.00 84.44 102 GLU A O 1
ATOM 740 N N . THR A 1 103 ? -3.360 -12.357 1.441 1.00 85.81 103 THR A N 1
ATOM 741 C CA . THR A 1 103 ? -4.738 -11.990 1.792 1.00 85.81 103 THR A CA 1
ATOM 742 C C . THR A 1 103 ? -5.303 -10.907 0.867 1.00 85.81 103 THR A C 1
ATOM 744 O O . THR A 1 103 ? -6.521 -10.791 0.699 1.00 85.81 103 THR A O 1
ATOM 747 N N . SER A 1 104 ? -4.429 -10.100 0.265 1.00 86.94 104 SER A N 1
ATOM 748 C CA . SER A 1 104 ? -4.823 -9.010 -0.616 1.00 86.94 104 SER A CA 1
ATOM 749 C C . SER A 1 104 ? -5.388 -9.493 -1.951 1.00 86.94 104 SER A C 1
ATOM 751 O O . SER A 1 104 ? -5.203 -10.621 -2.405 1.00 86.94 104 SER A O 1
ATOM 753 N N . ASN A 1 105 ? -6.089 -8.587 -2.611 1.00 86.38 105 ASN A N 1
ATOM 754 C CA . ASN A 1 105 ? -6.580 -8.720 -3.962 1.00 86.38 105 ASN A CA 1
ATOM 755 C C . ASN A 1 105 ? -6.293 -7.433 -4.741 1.00 86.38 105 ASN A C 1
ATOM 757 O O . ASN A 1 105 ? -5.758 -6.448 -4.230 1.00 86.38 105 ASN A O 1
ATOM 761 N N . ILE A 1 106 ? -6.665 -7.447 -6.016 1.00 79.56 106 ILE A N 1
ATOM 762 C CA . ILE A 1 106 ? -6.325 -6.369 -6.936 1.00 79.56 106 ILE A CA 1
ATOM 763 C C . ILE A 1 106 ? -6.907 -5.005 -6.558 1.00 79.56 106 ILE A C 1
ATOM 765 O O . ILE A 1 106 ? -6.315 -3.998 -6.914 1.00 79.56 106 ILE A O 1
ATOM 769 N N . GLY A 1 107 ? -8.033 -4.979 -5.838 1.00 84.62 107 GLY A N 1
ATOM 770 C CA . GLY A 1 107 ? -8.674 -3.752 -5.370 1.00 84.62 107 GLY A CA 1
ATOM 771 C C . GLY A 1 107 ? -8.332 -3.393 -3.926 1.00 84.62 107 GLY A C 1
ATOM 772 O O . GLY A 1 107 ? -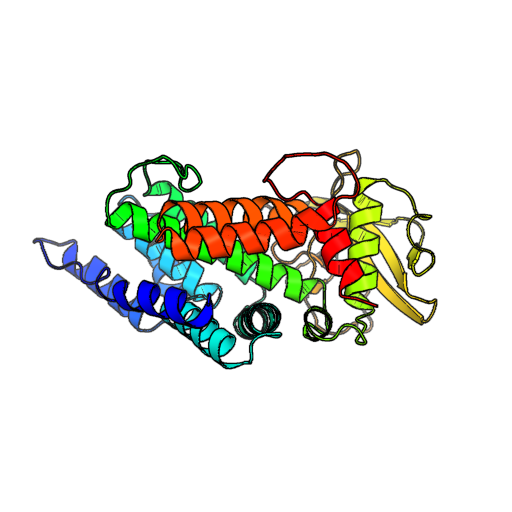8.903 -2.439 -3.404 1.00 84.62 107 GLY A O 1
ATOM 773 N N . SER A 1 108 ? -7.441 -4.137 -3.254 1.00 89.94 108 SER A N 1
ATOM 774 C CA . SER A 1 108 ? -7.170 -3.935 -1.825 1.00 89.94 108 SER A CA 1
ATOM 775 C C . SER A 1 108 ? -6.688 -2.530 -1.500 1.00 89.94 108 SER A C 1
ATOM 777 O O . SER A 1 108 ? -7.092 -1.980 -0.484 1.00 89.94 108 SER A O 1
ATOM 779 N N . LEU A 1 109 ? -5.845 -1.937 -2.344 1.00 89.00 109 LEU A N 1
ATOM 780 C CA . LEU A 1 109 ? -5.315 -0.597 -2.104 1.00 89.00 109 LEU A CA 1
ATOM 781 C C . LEU A 1 109 ? -6.420 0.468 -2.215 1.00 89.00 109 LEU A C 1
ATOM 783 O O . LEU A 1 109 ? -6.582 1.265 -1.288 1.00 89.00 109 LEU A O 1
ATOM 787 N N . ALA A 1 110 ? -7.244 0.428 -3.268 1.00 87.56 110 ALA A N 1
ATOM 788 C CA . ALA A 1 110 ? -8.424 1.288 -3.384 1.00 87.56 110 ALA A CA 1
ATOM 789 C C . ALA A 1 110 ? -9.411 1.098 -2.229 1.00 87.56 110 ALA A C 1
ATOM 791 O O . ALA A 1 110 ? -9.844 2.074 -1.617 1.00 87.56 110 ALA A O 1
ATOM 792 N N . ASP A 1 111 ? -9.770 -0.148 -1.928 1.00 91.62 111 ASP A N 1
ATOM 793 C CA . ASP A 1 111 ? -10.772 -0.459 -0.915 1.00 91.62 111 ASP A CA 1
ATOM 794 C C . ASP A 1 111 ? -10.278 -0.049 0.489 1.00 91.62 111 ASP A C 1
ATOM 796 O O . ASP A 1 111 ? -11.029 0.575 1.237 1.00 91.62 111 ASP A O 1
ATOM 800 N N . LEU A 1 112 ? -9.001 -0.264 0.835 1.00 92.50 112 LEU A N 1
ATOM 801 C CA . LEU A 1 112 ? -8.421 0.237 2.093 1.00 92.50 112 LEU A CA 1
ATOM 802 C C . LEU A 1 112 ? -8.414 1.771 2.160 1.00 92.50 112 LEU A C 1
ATOM 804 O O . LEU A 1 112 ? -8.722 2.335 3.211 1.00 92.50 112 LEU A O 1
ATOM 808 N N . LYS A 1 113 ? -8.112 2.464 1.053 1.00 90.19 113 LYS A N 1
ATOM 809 C CA . LYS A 1 113 ? -8.182 3.934 0.989 1.00 90.19 113 LYS A CA 1
ATOM 810 C C . LYS A 1 113 ? -9.612 4.436 1.213 1.00 90.19 113 LYS A C 1
ATOM 812 O O . LYS A 1 113 ? -9.819 5.395 1.957 1.00 90.19 113 LYS A O 1
ATOM 817 N N . ILE A 1 114 ? -10.609 3.779 0.617 1.00 92.12 114 ILE A N 1
ATOM 818 C CA . ILE A 1 114 ? -12.025 4.109 0.829 1.00 92.12 114 ILE A CA 1
ATOM 819 C C . ILE A 1 114 ? -12.431 3.839 2.285 1.00 92.12 114 ILE A C 1
ATOM 821 O O . ILE A 1 114 ? -13.119 4.667 2.886 1.00 92.12 114 ILE A O 1
ATOM 825 N N . ALA A 1 115 ? -11.975 2.730 2.876 1.00 93.94 115 ALA A N 1
ATOM 826 C CA . ALA A 1 115 ? -12.234 2.403 4.276 1.00 93.94 115 ALA A CA 1
ATOM 827 C C . ALA A 1 115 ? -11.715 3.494 5.225 1.00 93.94 115 ALA A C 1
ATOM 829 O O . ALA A 1 115 ? -12.475 3.986 6.061 1.00 93.94 115 ALA A O 1
ATOM 830 N N . VAL A 1 116 ? -10.464 3.936 5.037 1.00 92.69 116 VAL A N 1
ATOM 831 C CA . VAL A 1 116 ? -9.872 5.064 5.780 1.00 92.69 116 VAL A CA 1
ATOM 832 C C . VAL A 1 116 ? -10.746 6.312 5.657 1.00 92.69 116 VAL A C 1
ATOM 834 O O . VAL A 1 116 ? -11.131 6.884 6.674 1.00 92.69 116 VAL A O 1
ATOM 837 N N . GLY A 1 117 ? -11.153 6.681 4.439 1.00 92.25 117 GLY A N 1
ATOM 838 C CA . GLY A 1 117 ? -11.997 7.857 4.218 1.00 92.25 117 GLY A CA 1
ATOM 839 C C . GLY A 1 117 ? -13.369 7.785 4.904 1.00 92.25 117 GLY A C 1
ATOM 840 O O . GLY A 1 117 ? -13.942 8.820 5.241 1.00 92.25 117 GLY A O 1
ATOM 841 N N . TYR A 1 118 ? -13.920 6.589 5.137 1.00 94.19 118 TYR A N 1
ATOM 842 C CA . TYR A 1 118 ? -15.144 6.427 5.926 1.00 94.19 118 TYR A CA 1
ATOM 843 C C . TYR A 1 118 ? -14.899 6.462 7.438 1.00 94.19 118 TYR A C 1
ATOM 845 O O . TYR A 1 118 ? -15.709 7.061 8.147 1.00 94.19 118 TYR A O 1
ATOM 853 N N . TYR A 1 119 ? -13.794 5.901 7.937 1.00 93.31 119 TYR A N 1
ATOM 854 C CA . TYR A 1 119 ? -13.414 6.047 9.346 1.00 93.31 119 TYR A CA 1
ATOM 855 C C . TYR A 1 119 ? -13.133 7.514 9.714 1.00 93.31 119 TYR A C 1
ATOM 857 O O . TYR A 1 119 ? -13.622 8.001 10.735 1.00 93.31 119 TYR A O 1
ATOM 865 N N . GLU A 1 120 ? -12.443 8.256 8.845 1.00 91.88 120 GLU A N 1
ATOM 866 C CA . GLU A 1 120 ? -12.137 9.683 9.029 1.00 91.88 120 GLU A CA 1
ATOM 867 C C . GLU A 1 120 ? -13.390 10.576 9.023 1.00 91.88 120 GLU A C 1
ATOM 869 O O . GLU A 1 120 ? -13.387 11.649 9.619 1.00 91.88 120 GLU A O 1
ATOM 874 N N . LYS A 1 121 ? -14.503 10.139 8.415 1.00 90.31 121 LYS A N 1
ATOM 875 C CA . LYS A 1 121 ? -15.796 10.846 8.530 1.00 90.31 121 LYS A CA 1
ATOM 876 C C . LYS A 1 121 ? -16.413 10.747 9.924 1.00 90.31 121 LYS A C 1
ATOM 878 O O . LYS A 1 121 ? -17.310 11.530 10.239 1.00 90.31 121 LYS A O 1
ATOM 883 N N . VAL A 1 122 ? -15.999 9.762 10.719 1.00 89.88 122 VAL A N 1
ATOM 884 C CA . VAL A 1 122 ? -16.537 9.500 12.059 1.00 89.88 122 VAL A CA 1
ATOM 885 C C . VAL A 1 122 ? -15.628 10.066 13.141 1.00 89.88 122 VAL A C 1
ATOM 887 O O . VAL A 1 122 ? -16.124 10.635 14.115 1.00 89.88 122 VAL A O 1
ATOM 890 N N . VAL A 1 123 ? -14.312 9.925 12.984 1.00 88.19 123 VAL A N 1
ATOM 891 C CA . VAL A 1 123 ? -13.348 10.463 13.944 1.00 88.19 123 VAL A CA 1
ATOM 892 C C . VAL A 1 123 ? -13.323 11.990 13.871 1.00 88.19 123 VAL A C 1
ATOM 894 O O . VAL A 1 123 ? -13.176 12.585 12.809 1.00 88.19 123 VAL A O 1
ATOM 897 N N . SER A 1 124 ? -13.440 12.641 15.030 1.00 81.44 124 SER A N 1
ATOM 898 C CA . SER A 1 124 ? -13.478 14.106 15.119 1.00 81.44 124 SER A CA 1
ATOM 899 C C . SER A 1 124 ? -12.097 14.773 15.190 1.00 81.44 124 SER A C 1
ATOM 901 O O . SER A 1 124 ? -11.978 15.983 14.987 1.00 81.44 124 SER A O 1
ATOM 903 N N . LYS A 1 125 ? -11.058 13.992 15.501 1.00 84.44 125 LYS A N 1
ATOM 904 C CA . LYS A 1 125 ? -9.679 14.429 15.751 1.00 84.44 125 LYS A CA 1
ATOM 905 C C . LYS A 1 125 ? -8.726 13.860 14.707 1.00 84.44 125 LYS A C 1
ATOM 907 O O . LYS A 1 125 ? -9.017 12.869 14.054 1.00 84.44 125 LYS A O 1
ATOM 912 N N . ASN A 1 126 ? -7.556 14.469 14.571 1.00 86.50 126 ASN A N 1
ATOM 913 C CA . ASN A 1 126 ? -6.518 13.882 13.740 1.00 86.50 126 ASN A CA 1
ATOM 914 C C . ASN A 1 126 ? -5.888 12.687 14.472 1.00 86.50 126 ASN A C 1
ATOM 916 O O . ASN A 1 126 ? -5.291 12.876 15.529 1.00 86.50 126 ASN A O 1
ATOM 920 N N . CYS A 1 127 ? -6.009 11.484 13.908 1.00 89.06 127 CYS A N 1
ATOM 921 C CA . CYS A 1 127 ? -5.437 10.270 14.488 1.00 89.06 127 CYS A CA 1
ATOM 922 C C . CYS A 1 127 ? -3.908 10.275 14.539 1.00 89.06 127 CYS A C 1
ATOM 924 O O . CYS A 1 127 ? -3.350 9.524 15.322 1.00 89.06 127 CYS A O 1
ATOM 926 N N . THR A 1 128 ? -3.226 11.134 13.777 1.00 86.06 128 THR A N 1
ATOM 927 C CA . THR A 1 128 ? -1.759 11.247 13.833 1.00 86.06 128 THR A CA 1
ATOM 928 C C . THR A 1 128 ? -1.254 12.176 14.944 1.00 86.06 128 THR A C 1
ATOM 930 O O . THR A 1 128 ? -0.047 12.327 15.122 1.00 86.06 128 THR A O 1
ATOM 933 N N . ASP A 1 129 ? -2.143 12.813 15.718 1.00 83.31 129 ASP A N 1
ATOM 934 C CA . ASP A 1 129 ? -1.743 13.637 16.863 1.00 83.31 129 ASP A CA 1
ATOM 935 C C . ASP A 1 129 ? -1.513 12.775 18.112 1.00 83.31 129 ASP A C 1
ATOM 937 O O . ASP A 1 129 ? -2.427 12.528 18.898 1.00 83.31 129 ASP A O 1
ATOM 941 N N . VAL A 1 130 ? -0.258 12.376 18.325 1.00 72.44 130 VAL A N 1
ATOM 942 C CA . VAL A 1 130 ? 0.185 11.588 19.492 1.00 72.44 130 VAL A CA 1
ATOM 943 C C . VAL A 1 130 ? -0.029 12.282 20.846 1.00 72.44 130 VAL A C 1
ATOM 945 O O . VAL A 1 130 ? 0.110 11.652 21.889 1.00 72.44 130 VAL A O 1
ATOM 948 N N . ASN A 1 131 ? -0.359 13.580 20.865 1.00 76.94 131 ASN A N 1
ATOM 949 C CA . ASN A 1 131 ? -0.665 14.313 22.097 1.00 76.94 131 ASN A CA 1
ATOM 950 C C . ASN A 1 131 ? -2.174 14.480 22.330 1.00 76.94 131 ASN A C 1
ATOM 952 O O . ASN A 1 131 ? -2.583 15.022 23.365 1.00 76.94 131 ASN A O 1
ATOM 956 N N . ALA A 1 132 ? -3.013 14.069 21.377 1.00 82.38 132 ALA A N 1
ATOM 957 C CA . ALA A 1 132 ? -4.452 14.161 21.518 1.00 82.38 132 ALA A CA 1
ATOM 958 C C . ALA A 1 132 ? -4.965 13.127 22.530 1.00 82.38 132 ALA A C 1
ATOM 960 O O . ALA A 1 132 ? -4.523 11.987 22.591 1.00 82.38 132 ALA A O 1
ATOM 961 N N . THR A 1 133 ? -5.945 13.527 23.340 1.00 83.94 133 THR A N 1
ATOM 962 C CA . THR A 1 133 ? -6.678 12.588 24.197 1.00 83.94 133 THR A CA 1
ATOM 963 C C . THR A 1 133 ? -7.905 12.097 23.447 1.00 83.94 133 THR A C 1
ATOM 965 O O . THR A 1 133 ? -8.816 12.886 23.171 1.00 83.94 133 THR A O 1
ATOM 968 N N . PHE A 1 134 ? -7.949 10.811 23.129 1.00 84.06 134 PHE A N 1
ATOM 969 C CA . PHE A 1 134 ? -9.064 10.170 22.439 1.00 84.06 134 PHE A CA 1
ATOM 970 C C . PHE A 1 134 ? -10.068 9.587 23.446 1.00 84.06 134 PHE A C 1
ATOM 972 O O . PHE A 1 134 ? -9.754 9.341 24.609 1.00 84.06 134 PHE A O 1
ATOM 979 N N . SER A 1 135 ? -11.329 9.456 23.038 1.00 86.44 135 SER A N 1
ATOM 980 C CA . SER A 1 135 ? -12.260 8.558 23.737 1.00 86.44 135 SER A CA 1
ATOM 981 C C . SER A 1 135 ? -12.009 7.114 23.297 1.00 86.44 135 SER A C 1
ATOM 983 O O . SER A 1 135 ? -11.503 6.927 22.200 1.00 86.44 135 SER A O 1
ATOM 985 N N . GLY A 1 136 ? -12.424 6.103 24.070 1.00 83.81 136 GLY A N 1
ATOM 986 C CA . GLY A 1 136 ? -12.192 4.697 23.688 1.00 83.81 136 GLY A CA 1
ATOM 987 C C . GLY A 1 136 ? -12.660 4.362 22.264 1.00 83.81 136 GLY A C 1
ATOM 988 O O . GLY A 1 136 ? -11.907 3.803 21.486 1.00 83.81 136 GLY A O 1
ATOM 989 N N . ALA A 1 137 ? -13.842 4.844 21.862 1.00 84.06 137 ALA A N 1
ATOM 990 C CA . ALA A 1 137 ? -14.322 4.657 20.491 1.00 84.06 137 ALA A CA 1
ATOM 991 C C . ALA A 1 137 ? -13.469 5.389 19.437 1.00 84.06 137 ALA A C 1
ATOM 993 O O . ALA A 1 137 ? -13.353 4.919 18.314 1.00 84.06 137 ALA A O 1
ATOM 994 N N . GLU A 1 138 ? -12.888 6.547 19.761 1.00 87.06 138 GLU A N 1
ATOM 995 C CA . GLU A 1 138 ? -11.949 7.225 18.857 1.00 87.06 138 GLU A CA 1
ATOM 996 C C . GLU A 1 138 ? -10.595 6.500 18.806 1.00 87.06 138 GLU A C 1
ATOM 998 O O . GLU A 1 138 ? -9.996 6.455 17.736 1.00 87.06 138 GLU A O 1
ATOM 1003 N N . GLU A 1 139 ? -10.145 5.901 19.916 1.00 87.19 139 GLU A N 1
ATOM 1004 C CA . GLU A 1 139 ? -8.928 5.080 19.966 1.00 87.19 139 GLU A CA 1
ATOM 1005 C C . GLU A 1 139 ? -9.031 3.901 18.991 1.00 87.19 139 GLU A C 1
ATOM 1007 O O . GLU A 1 139 ? -8.141 3.700 18.165 1.00 87.19 139 GLU A O 1
ATOM 1012 N N . ASP A 1 140 ? -10.156 3.182 19.005 1.00 86.00 140 ASP A N 1
ATOM 1013 C CA . ASP A 1 140 ? -10.375 2.048 18.101 1.00 86.00 140 ASP A CA 1
ATOM 1014 C C . ASP A 1 140 ? -10.395 2.472 16.631 1.00 86.00 140 ASP A C 1
ATOM 1016 O O . ASP A 1 140 ? -9.819 1.809 15.770 1.00 86.00 140 ASP A O 1
ATOM 1020 N N . LEU A 1 141 ? -11.053 3.593 16.324 1.00 89.38 141 LEU A N 1
ATOM 1021 C CA . LEU A 1 141 ? -11.144 4.093 14.954 1.00 89.38 141 LEU A CA 1
ATOM 1022 C C . LEU A 1 141 ? -9.787 4.551 14.427 1.00 89.38 141 LEU A C 1
ATOM 1024 O O . LEU A 1 141 ? -9.454 4.262 13.278 1.00 89.38 141 LEU A O 1
ATOM 1028 N N . CYS A 1 142 ? -8.993 5.220 15.261 1.00 90.56 142 CYS A N 1
ATOM 1029 C CA . CYS A 1 142 ? -7.629 5.585 14.910 1.00 90.56 142 CYS A CA 1
ATOM 1030 C C . CYS A 1 142 ? -6.736 4.355 14.743 1.00 90.56 142 CYS A C 1
ATOM 1032 O O . CYS A 1 142 ? -5.948 4.321 13.796 1.00 90.56 142 CYS A O 1
ATOM 1034 N N . LEU A 1 143 ? -6.928 3.303 15.550 1.00 87.81 143 LEU A N 1
ATOM 1035 C CA . LEU A 1 143 ? -6.252 2.036 15.299 1.00 87.81 143 LEU A CA 1
ATOM 1036 C C . LEU A 1 143 ? -6.663 1.450 13.941 1.00 87.81 143 LEU A C 1
ATOM 1038 O O . LEU A 1 143 ? -5.790 1.052 13.175 1.00 87.81 143 LEU A O 1
ATOM 1042 N N . TYR A 1 144 ? -7.954 1.402 13.601 1.00 89.44 144 TYR A N 1
ATOM 1043 C CA . TYR A 1 144 ? -8.399 0.848 12.315 1.00 89.44 144 TYR A CA 1
ATOM 1044 C C . TYR A 1 144 ? -7.908 1.654 11.113 1.00 89.44 144 TYR A C 1
ATOM 1046 O O . TYR A 1 144 ? -7.531 1.061 10.098 1.00 89.44 144 TYR A O 1
ATOM 1054 N N . ILE A 1 145 ? -7.843 2.983 11.232 1.00 92.00 145 ILE A N 1
ATOM 1055 C CA . ILE A 1 145 ? -7.192 3.845 10.239 1.00 92.00 145 ILE A CA 1
ATOM 1056 C C . ILE A 1 145 ? -5.715 3.461 10.115 1.00 92.00 145 ILE A C 1
ATOM 1058 O O . ILE A 1 145 ? -5.249 3.190 9.007 1.00 92.00 145 ILE A O 1
ATOM 1062 N N . GLY A 1 146 ? -5.002 3.374 11.239 1.00 89.88 146 GLY A N 1
ATOM 1063 C CA . GLY A 1 146 ? -3.586 3.022 11.278 1.00 89.88 146 GLY A CA 1
ATOM 1064 C C . GLY A 1 146 ? -3.292 1.659 10.650 1.00 89.88 146 GLY A C 1
ATOM 1065 O O . GLY A 1 146 ? -2.477 1.554 9.735 1.00 89.88 146 GLY A O 1
ATOM 1066 N N . LEU A 1 147 ? -4.029 0.625 11.056 1.00 86.69 147 LEU A N 1
ATOM 1067 C CA . LEU A 1 147 ? -3.923 -0.730 10.512 1.00 86.69 147 LEU A CA 1
ATOM 1068 C C . LEU A 1 147 ? -4.243 -0.780 9.017 1.00 86.69 147 LEU A C 1
ATOM 1070 O O . LEU A 1 147 ? -3.550 -1.472 8.271 1.00 86.69 147 LEU A O 1
ATOM 1074 N N . SER A 1 148 ? -5.252 -0.035 8.559 1.00 90.81 148 SER A N 1
ATOM 1075 C CA . SER A 1 148 ? -5.596 0.038 7.134 1.00 90.81 148 SER A CA 1
ATOM 1076 C C . SER A 1 148 ? -4.475 0.679 6.318 1.00 90.81 148 SER A C 1
ATOM 1078 O O . SER A 1 148 ? -4.160 0.200 5.231 1.00 90.81 148 SER A O 1
ATOM 1080 N N . LYS A 1 149 ? -3.851 1.743 6.836 1.00 90.94 149 LYS A N 1
ATOM 1081 C CA . LYS A 1 149 ? -2.734 2.431 6.176 1.00 90.94 149 LYS A CA 1
ATOM 1082 C C . LYS A 1 149 ? -1.450 1.585 6.174 1.00 90.94 149 LYS A C 1
ATOM 1084 O O . LYS A 1 149 ? -0.846 1.419 5.121 1.00 90.94 149 LYS A O 1
ATOM 1089 N N . VAL A 1 150 ? -1.100 0.935 7.288 1.00 86.56 150 VAL A N 1
ATOM 1090 C CA . VAL A 1 150 ? 0.039 -0.009 7.348 1.00 86.56 150 VAL A CA 1
ATOM 1091 C C . VAL A 1 150 ? -0.178 -1.207 6.414 1.00 86.56 150 VAL A C 1
ATOM 1093 O O . VAL A 1 150 ? 0.747 -1.637 5.725 1.00 86.56 150 VAL A O 1
ATOM 1096 N N . SER A 1 151 ? -1.412 -1.714 6.324 1.00 88.56 151 SER A N 1
ATOM 1097 C CA . SER A 1 151 ? -1.761 -2.786 5.381 1.00 88.56 151 SER A CA 1
ATOM 1098 C C . SER A 1 151 ? -1.624 -2.330 3.925 1.00 88.56 151 SER A C 1
ATOM 1100 O O . SER A 1 151 ? -1.127 -3.096 3.104 1.00 88.56 151 SER A O 1
ATOM 1102 N N . GLN A 1 152 ? -1.981 -1.080 3.593 1.00 90.38 152 GLN A N 1
ATOM 1103 C CA . GLN A 1 152 ? -1.720 -0.521 2.257 1.00 90.38 152 GLN A CA 1
ATOM 1104 C C . GLN A 1 152 ? -0.227 -0.540 1.933 1.00 90.38 152 GLN A C 1
ATOM 1106 O O . GLN A 1 152 ? 0.152 -0.980 0.849 1.00 90.38 152 GLN A O 1
ATOM 1111 N N . THR A 1 153 ? 0.627 -0.124 2.873 1.00 88.69 153 THR A N 1
ATOM 1112 C CA . THR A 1 153 ? 2.081 -0.169 2.684 1.00 88.69 153 THR A CA 1
ATOM 1113 C C . THR A 1 153 ? 2.578 -1.594 2.456 1.00 88.69 153 THR A C 1
ATOM 1115 O O . THR A 1 153 ? 3.323 -1.826 1.507 1.00 88.69 153 THR A O 1
ATOM 1118 N N . ALA A 1 154 ? 2.122 -2.569 3.244 1.00 87.06 154 ALA A N 1
ATOM 1119 C CA . ALA A 1 154 ? 2.497 -3.970 3.054 1.00 87.06 154 ALA A CA 1
ATOM 1120 C C . ALA A 1 154 ? 2.058 -4.526 1.689 1.00 87.06 154 ALA A C 1
ATOM 1122 O O . ALA A 1 154 ? 2.848 -5.169 0.998 1.00 87.06 154 ALA A O 1
ATOM 1123 N N . VAL A 1 155 ? 0.832 -4.225 1.257 1.00 88.69 155 VAL A N 1
ATOM 1124 C CA . VAL A 1 155 ? 0.334 -4.619 -0.069 1.00 88.69 155 VAL A CA 1
ATOM 1125 C C . VAL A 1 155 ? 1.144 -3.956 -1.186 1.00 88.69 155 VAL A C 1
ATOM 1127 O O . VAL A 1 155 ? 1.505 -4.621 -2.155 1.00 88.69 155 VAL A O 1
ATOM 1130 N N . ALA A 1 156 ? 1.489 -2.673 -1.051 1.00 89.81 156 ALA A N 1
ATOM 1131 C CA . ALA A 1 156 ? 2.331 -1.977 -2.021 1.00 89.81 156 ALA A CA 1
ATOM 1132 C C . ALA A 1 156 ? 3.739 -2.564 -2.112 1.00 89.81 156 ALA A C 1
ATOM 1134 O O . ALA A 1 156 ? 4.232 -2.751 -3.224 1.00 89.81 156 ALA A O 1
ATOM 1135 N N . ILE A 1 157 ? 4.352 -2.921 -0.977 1.00 86.88 157 ILE A N 1
ATOM 1136 C CA . ILE A 1 157 ? 5.623 -3.653 -0.973 1.00 86.88 157 ILE A CA 1
ATOM 1137 C C . ILE A 1 157 ? 5.455 -4.963 -1.755 1.00 86.88 157 ILE A C 1
ATOM 1139 O O . ILE A 1 157 ? 6.230 -5.241 -2.665 1.00 86.88 157 ILE A O 1
ATOM 1143 N N . GLY A 1 158 ? 4.373 -5.707 -1.513 1.00 85.69 158 GLY A N 1
ATOM 1144 C CA . GLY A 1 158 ? 4.051 -6.925 -2.260 1.00 85.69 158 GLY A CA 1
ATOM 1145 C C . GLY A 1 158 ? 3.901 -6.750 -3.781 1.00 85.69 158 GLY A C 1
ATOM 1146 O O . GLY A 1 158 ? 4.121 -7.717 -4.516 1.00 85.69 158 GLY A O 1
ATOM 1147 N N . TYR A 1 159 ? 3.566 -5.549 -4.268 1.00 87.06 159 TYR A N 1
ATOM 1148 C CA . TYR A 1 159 ? 3.539 -5.235 -5.701 1.00 87.06 159 TYR A CA 1
ATOM 1149 C C . TYR A 1 159 ? 4.926 -4.944 -6.281 1.00 87.06 159 TYR A C 1
ATOM 1151 O O . TYR A 1 159 ? 5.177 -5.306 -7.432 1.00 87.06 159 TYR A O 1
ATOM 1159 N N . ILE A 1 160 ? 5.829 -4.344 -5.500 1.00 89.44 160 ILE A N 1
ATOM 1160 C CA . ILE A 1 160 ? 7.179 -3.975 -5.955 1.00 89.44 160 ILE A CA 1
ATOM 1161 C C . ILE A 1 160 ? 8.234 -5.068 -5.732 1.00 89.44 160 ILE A C 1
ATOM 1163 O O . ILE A 1 160 ? 9.317 -4.955 -6.293 1.00 89.44 160 ILE A O 1
ATOM 1167 N N . THR A 1 161 ? 7.930 -6.127 -4.972 1.00 87.88 161 THR A N 1
ATOM 1168 C CA . THR A 1 161 ? 8.802 -7.306 -4.800 1.00 87.88 161 THR A CA 1
ATOM 1169 C C . THR A 1 161 ? 8.104 -8.613 -5.190 1.00 87.88 161 THR A C 1
ATOM 1171 O O . THR A 1 161 ? 6.918 -8.826 -4.895 1.00 87.88 161 THR A O 1
ATOM 1174 N N . ASP A 1 162 ? 8.829 -9.508 -5.864 1.00 84.44 162 ASP A N 1
ATOM 1175 C CA . ASP A 1 162 ? 8.360 -10.878 -6.095 1.00 84.44 162 ASP A CA 1
ATOM 1176 C C . ASP A 1 162 ? 8.716 -11.787 -4.917 1.00 84.44 162 ASP A C 1
ATOM 1178 O O . ASP A 1 162 ? 7.850 -12.535 -4.453 1.00 84.44 162 ASP A O 1
ATOM 1182 N N . ASN A 1 163 ? 9.936 -11.663 -4.391 1.00 81.88 163 ASN A N 1
ATOM 1183 C CA . ASN A 1 163 ? 10.418 -12.376 -3.217 1.00 81.88 163 ASN A CA 1
ATOM 1184 C C . ASN A 1 163 ? 10.553 -11.455 -1.991 1.00 81.88 163 ASN A C 1
ATOM 1186 O O . ASN A 1 163 ? 11.521 -10.710 -1.858 1.00 81.88 163 ASN A O 1
ATOM 1190 N N . VAL A 1 164 ? 9.610 -11.549 -1.052 1.00 80.25 164 VAL A N 1
ATOM 1191 C CA . VAL A 1 164 ? 9.626 -10.773 0.203 1.00 80.25 164 VAL A CA 1
ATOM 1192 C C . VAL A 1 164 ? 10.686 -11.257 1.197 1.00 80.25 164 VAL A C 1
ATOM 1194 O O . VAL A 1 164 ? 11.066 -10.487 2.079 1.00 80.25 164 VAL A O 1
ATOM 1197 N N . ASP A 1 165 ? 11.226 -12.473 1.033 1.00 77.69 165 ASP A N 1
ATOM 1198 C CA . ASP A 1 165 ? 12.264 -13.016 1.922 1.00 77.69 165 ASP A CA 1
ATOM 1199 C C . ASP A 1 165 ? 13.550 -12.191 1.894 1.00 77.69 165 ASP A C 1
ATOM 1201 O O . ASP A 1 165 ? 14.312 -12.223 2.860 1.00 77.69 165 ASP A O 1
ATOM 1205 N N . VAL A 1 166 ? 13.783 -11.408 0.834 1.00 79.25 166 VAL A N 1
ATOM 1206 C CA . VAL A 1 166 ? 14.916 -10.470 0.760 1.00 79.25 166 VAL A CA 1
ATOM 1207 C C . VAL A 1 166 ? 14.924 -9.474 1.915 1.00 79.25 166 VAL A C 1
ATOM 1209 O O . VAL A 1 166 ? 15.981 -9.058 2.359 1.00 79.25 166 VAL A O 1
ATOM 1212 N N . LEU A 1 167 ? 13.762 -9.157 2.493 1.00 75.69 167 LEU A N 1
ATOM 1213 C CA . LEU A 1 167 ? 13.679 -8.270 3.654 1.00 75.69 167 LEU A CA 1
ATOM 1214 C C . LEU A 1 167 ? 14.220 -8.909 4.946 1.00 75.69 167 LEU A C 1
ATOM 1216 O O . LEU A 1 167 ? 14.455 -8.197 5.918 1.00 75.69 167 LEU A O 1
ATOM 1220 N N . ASN A 1 168 ? 14.440 -10.229 4.960 1.00 71.56 168 ASN A N 1
ATOM 1221 C CA . ASN A 1 168 ? 14.960 -10.975 6.110 1.00 71.56 168 ASN A CA 1
ATOM 1222 C C . ASN A 1 168 ? 16.311 -11.652 5.828 1.00 71.56 168 ASN A C 1
ATOM 1224 O O . ASN A 1 168 ? 17.133 -11.807 6.735 1.00 71.56 168 ASN A O 1
ATOM 1228 N N . ASP A 1 169 ? 16.557 -12.090 4.591 1.00 74.06 169 ASP A N 1
ATOM 1229 C CA . ASP A 1 169 ? 17.809 -12.725 4.188 1.00 74.06 169 ASP A CA 1
ATOM 1230 C C . ASP A 1 169 ? 18.712 -11.727 3.470 1.00 74.06 169 ASP A C 1
ATOM 1232 O O . ASP A 1 169 ? 18.596 -11.481 2.274 1.00 74.06 169 ASP A O 1
ATOM 1236 N N . LYS A 1 170 ? 19.718 -11.244 4.203 1.00 69.00 170 LYS A N 1
ATOM 1237 C CA . LYS A 1 170 ? 20.753 -10.331 3.698 1.00 69.00 170 LYS A CA 1
ATOM 1238 C C . LYS A 1 170 ? 21.629 -10.916 2.583 1.00 69.00 170 LYS A C 1
ATOM 1240 O O . LYS A 1 170 ? 22.619 -10.278 2.228 1.00 69.00 170 LYS A O 1
ATOM 1245 N N . ASN A 1 171 ? 21.392 -12.139 2.118 1.00 75.56 171 ASN A N 1
ATOM 1246 C CA . ASN A 1 171 ? 22.065 -12.735 0.962 1.00 75.56 171 ASN A CA 1
ATOM 1247 C C . ASN A 1 171 ? 21.104 -13.028 -0.194 1.00 75.56 171 ASN A C 1
ATOM 1249 O O . ASN A 1 171 ? 21.559 -13.503 -1.236 1.00 75.56 171 ASN A O 1
ATOM 1253 N N . ALA A 1 172 ? 19.806 -12.802 -0.001 1.00 80.19 172 ALA A N 1
ATOM 1254 C CA . ALA A 1 172 ? 18.816 -12.937 -1.046 1.00 80.19 172 ALA A CA 1
ATOM 1255 C C . ALA A 1 172 ? 18.728 -11.642 -1.860 1.00 80.19 172 ALA A C 1
ATOM 1257 O O . ALA A 1 172 ? 19.052 -10.551 -1.385 1.00 80.19 172 ALA A O 1
ATOM 1258 N N . SER A 1 173 ? 18.291 -11.803 -3.103 1.00 85.44 173 SER A N 1
ATOM 1259 C CA . SER A 1 173 ? 18.096 -10.716 -4.046 1.00 85.44 173 SER A CA 1
ATOM 1260 C C . SER A 1 173 ? 16.794 -10.917 -4.803 1.00 85.44 173 SER A C 1
ATOM 1262 O O . SER A 1 173 ? 16.394 -12.050 -5.094 1.00 85.44 173 SER A O 1
ATOM 1264 N N . ASP A 1 174 ? 16.118 -9.815 -5.100 1.00 90.19 174 ASP A N 1
ATOM 1265 C CA . ASP A 1 174 ? 14.884 -9.789 -5.869 1.00 90.19 174 ASP A CA 1
ATOM 1266 C C . ASP A 1 174 ? 15.042 -8.787 -7.020 1.00 90.19 174 ASP A C 1
ATOM 1268 O O . ASP A 1 174 ? 15.042 -7.572 -6.799 1.00 90.19 174 ASP A O 1
ATOM 1272 N N . PRO A 1 175 ? 15.191 -9.265 -8.272 1.00 91.25 175 PRO A N 1
ATOM 1273 C CA . PRO A 1 175 ? 15.370 -8.385 -9.422 1.00 91.25 175 PRO A CA 1
ATOM 1274 C C . PRO A 1 175 ? 14.220 -7.394 -9.612 1.00 91.25 175 PRO A C 1
ATOM 1276 O O . PRO A 1 175 ? 14.451 -6.290 -10.100 1.00 91.25 175 PRO A O 1
ATOM 1279 N N . LYS A 1 176 ? 12.991 -7.763 -9.228 1.00 91.75 176 LYS A N 1
ATOM 1280 C CA . LYS A 1 176 ? 11.831 -6.876 -9.337 1.00 91.75 176 LYS A CA 1
ATOM 1281 C C . LYS A 1 176 ? 11.881 -5.758 -8.304 1.00 91.75 176 LYS A C 1
ATOM 1283 O O . LYS A 1 176 ? 11.589 -4.614 -8.650 1.00 91.75 176 LYS A O 1
ATOM 1288 N N . LEU A 1 177 ? 12.302 -6.051 -7.077 1.00 91.12 177 LEU A N 1
ATOM 1289 C CA . LEU A 1 177 ? 12.559 -5.039 -6.064 1.00 91.12 177 LEU A CA 1
ATOM 1290 C C . LEU A 1 177 ? 13.653 -4.091 -6.549 1.00 91.12 177 LEU A C 1
ATOM 1292 O O . LEU A 1 177 ? 13.412 -2.890 -6.596 1.00 91.12 177 LEU A O 1
ATOM 1296 N N . THR A 1 178 ? 14.787 -4.606 -7.034 1.00 91.12 178 THR A N 1
ATOM 1297 C CA . THR A 1 178 ? 15.864 -3.773 -7.603 1.00 91.12 178 THR A CA 1
ATOM 1298 C C . THR A 1 178 ? 15.349 -2.866 -8.721 1.00 91.12 178 THR A C 1
ATOM 1300 O O . THR A 1 178 ? 15.583 -1.657 -8.705 1.00 91.12 178 THR A O 1
ATOM 1303 N N . ALA A 1 179 ? 14.598 -3.424 -9.673 1.00 92.50 179 ALA A N 1
ATOM 1304 C CA . ALA A 1 179 ? 14.008 -2.670 -10.772 1.00 92.50 179 ALA A CA 1
ATOM 1305 C C . ALA A 1 179 ? 13.035 -1.585 -10.278 1.00 92.50 179 ALA A C 1
ATOM 1307 O O . ALA A 1 179 ? 13.057 -0.460 -10.781 1.00 92.50 179 ALA A O 1
ATOM 1308 N N . SER A 1 180 ? 12.229 -1.893 -9.260 1.00 92.88 180 SER A N 1
ATOM 1309 C CA . SER A 1 180 ? 11.245 -0.970 -8.691 1.00 92.88 180 SER A CA 1
ATOM 1310 C C . SER A 1 180 ? 11.912 0.180 -7.943 1.00 92.88 180 SER A C 1
ATOM 1312 O O . SER A 1 180 ? 11.508 1.328 -8.117 1.00 92.88 180 SER A O 1
ATOM 1314 N N . LEU A 1 181 ? 12.964 -0.094 -7.165 1.00 90.81 181 LEU A N 1
ATOM 1315 C CA . LEU A 1 181 ? 13.756 0.938 -6.486 1.00 90.81 181 LEU A CA 1
ATOM 1316 C C . LEU A 1 181 ? 14.422 1.867 -7.510 1.00 90.81 181 LEU A C 1
ATOM 1318 O O . LEU A 1 181 ? 14.321 3.087 -7.394 1.00 90.81 181 LEU A O 1
ATOM 1322 N N . CYS A 1 182 ? 14.984 1.304 -8.584 1.00 91.12 182 CYS A N 1
ATOM 1323 C CA . CYS A 1 182 ? 15.528 2.075 -9.700 1.00 91.12 182 CYS A CA 1
ATOM 1324 C C . CYS A 1 182 ? 14.473 2.943 -10.405 1.00 91.12 182 CYS A C 1
ATOM 1326 O O . CYS A 1 182 ? 14.760 4.093 -10.732 1.00 91.12 182 CYS A O 1
ATOM 1328 N N . ALA A 1 183 ? 13.257 2.432 -10.628 1.00 92.00 183 ALA A N 1
ATOM 1329 C CA . ALA A 1 183 ? 12.161 3.199 -11.223 1.00 92.00 183 ALA A CA 1
ATOM 1330 C C . ALA A 1 183 ? 11.706 4.355 -10.317 1.00 92.00 183 ALA A C 1
ATOM 1332 O O . ALA A 1 183 ? 11.536 5.483 -10.790 1.00 92.00 183 ALA A O 1
ATOM 1333 N N . ILE A 1 184 ? 11.566 4.101 -9.010 1.00 91.12 184 ILE A N 1
ATOM 1334 C CA . ILE A 1 184 ? 11.197 5.127 -8.029 1.00 91.12 184 ILE A CA 1
ATOM 1335 C C . ILE A 1 184 ? 12.276 6.209 -7.982 1.00 91.12 184 ILE A C 1
ATOM 1337 O O . ILE A 1 184 ? 11.945 7.380 -8.167 1.00 91.12 184 ILE A O 1
ATOM 1341 N N . GLN A 1 185 ? 13.549 5.839 -7.833 1.00 88.69 185 GLN A N 1
ATOM 1342 C CA . GLN A 1 185 ? 14.660 6.792 -7.826 1.00 88.69 185 GLN A CA 1
ATOM 1343 C C . GLN A 1 185 ? 14.695 7.626 -9.113 1.00 88.69 185 GLN A C 1
ATOM 1345 O O . GLN A 1 185 ? 14.738 8.854 -9.052 1.00 88.69 185 GLN A O 1
ATOM 1350 N N . TYR A 1 186 ? 14.567 6.972 -10.272 1.00 88.25 186 TYR A N 1
ATOM 1351 C CA . TYR A 1 186 ? 14.497 7.647 -11.567 1.00 88.25 186 TYR A CA 1
ATOM 1352 C C . TYR A 1 186 ? 13.329 8.638 -11.650 1.00 88.25 186 TYR A C 1
ATOM 1354 O O . TYR A 1 186 ? 13.477 9.725 -12.209 1.00 88.25 186 TYR A O 1
ATOM 1362 N N . SER A 1 187 ? 12.166 8.309 -11.079 1.00 89.12 187 SER A N 1
ATOM 1363 C CA . SER A 1 187 ? 11.036 9.241 -11.036 1.00 89.12 187 SER A CA 1
ATOM 1364 C C . SER A 1 187 ? 11.328 10.482 -10.177 1.00 89.12 187 SER A C 1
ATOM 1366 O O . SER A 1 187 ? 10.862 11.570 -10.506 1.00 89.12 187 SER A O 1
ATOM 1368 N N . LEU A 1 188 ? 12.151 10.365 -9.132 1.00 85.00 188 LEU A N 1
ATOM 1369 C CA . LEU A 1 188 ? 12.482 11.483 -8.244 1.00 85.00 188 LEU A CA 1
ATOM 1370 C C . LEU A 1 188 ? 13.505 12.446 -8.858 1.00 85.00 188 LEU A C 1
ATOM 1372 O O . LEU A 1 188 ? 13.316 13.664 -8.808 1.00 85.00 188 LEU A O 1
ATOM 1376 N N . ASP A 1 189 ? 14.587 11.922 -9.435 1.00 82.44 189 ASP A N 1
ATOM 1377 C CA . ASP A 1 189 ? 15.729 12.734 -9.876 1.00 82.44 189 ASP A CA 1
ATOM 1378 C C . ASP A 1 189 ? 15.904 12.825 -11.402 1.00 82.44 189 ASP A C 1
ATOM 1380 O O . ASP A 1 189 ? 16.688 13.647 -11.887 1.00 82.44 189 ASP A O 1
ATOM 1384 N N . GLY A 1 190 ? 15.160 12.023 -12.171 1.00 76.31 190 GLY A N 1
ATOM 1385 C CA . GLY A 1 190 ? 15.256 11.938 -13.629 1.00 76.31 190 GLY A CA 1
ATOM 1386 C C . GLY A 1 190 ? 16.597 11.401 -14.137 1.00 76.31 190 GLY A C 1
ATOM 1387 O O . GLY A 1 190 ? 16.900 11.538 -15.326 1.00 76.31 190 GLY A O 1
ATOM 1388 N N . ASN A 1 191 ? 17.432 10.842 -13.261 1.00 70.06 191 ASN A N 1
ATOM 1389 C CA . ASN A 1 191 ? 18.794 10.449 -13.568 1.00 70.06 191 ASN A CA 1
ATOM 1390 C C . ASN A 1 191 ? 18.889 8.933 -13.766 1.00 70.06 191 ASN A C 1
ATOM 1392 O O . ASN A 1 191 ? 18.608 8.132 -12.885 1.00 70.06 191 ASN A O 1
ATOM 1396 N N . THR A 1 192 ? 19.375 8.517 -14.933 1.00 61.91 192 THR A N 1
ATOM 1397 C CA . THR A 1 192 ? 19.599 7.100 -15.262 1.00 61.91 192 THR A CA 1
ATOM 1398 C C . THR A 1 192 ? 20.910 6.543 -14.697 1.00 61.91 192 THR A C 1
ATOM 1400 O O . THR A 1 192 ? 21.233 5.386 -14.941 1.00 61.91 192 THR A O 1
ATOM 1403 N N . SER A 1 193 ? 21.719 7.365 -14.019 1.00 53.88 193 SER A N 1
ATOM 1404 C CA . SER A 1 193 ? 23.096 7.025 -13.611 1.00 53.88 193 SER A CA 1
ATOM 1405 C C . SER A 1 193 ? 23.215 6.541 -12.161 1.00 53.88 193 SER A C 1
ATOM 1407 O O . SER A 1 193 ? 24.329 6.401 -11.660 1.00 53.88 193 SER A O 1
ATOM 1409 N N . VAL A 1 194 ? 22.088 6.377 -11.466 1.00 53.72 194 VAL A N 1
ATOM 1410 C CA . VAL A 1 194 ? 22.044 6.304 -9.995 1.00 53.72 194 VAL A CA 1
ATOM 1411 C C . VAL A 1 194 ? 22.360 4.903 -9.472 1.00 53.72 194 VAL A C 1
ATOM 1413 O O . VAL A 1 194 ? 22.920 4.776 -8.390 1.00 53.72 194 VAL A O 1
ATOM 1416 N N . SER A 1 195 ? 22.125 3.860 -10.273 1.00 63.94 195 SER A N 1
ATOM 1417 C CA . SER A 1 195 ? 22.504 2.490 -9.929 1.00 63.94 195 SER A CA 1
ATOM 1418 C C . SER A 1 195 ? 23.239 1.817 -11.090 1.00 63.94 195 SER A C 1
ATOM 1420 O O . SER A 1 195 ? 22.684 1.739 -12.187 1.00 63.94 195 SER A O 1
ATOM 1422 N N . PRO A 1 196 ? 24.466 1.290 -10.890 1.00 66.88 196 PRO A N 1
ATOM 1423 C CA . PRO A 1 196 ? 25.174 0.530 -11.922 1.00 66.88 196 PRO A CA 1
ATOM 1424 C C . PRO A 1 196 ? 24.472 -0.792 -12.275 1.00 66.88 196 PRO A C 1
ATOM 1426 O O . PRO A 1 196 ? 24.846 -1.419 -13.264 1.00 66.88 196 PRO A O 1
ATOM 1429 N N . LEU A 1 197 ? 23.484 -1.208 -11.475 1.00 78.88 197 LEU A N 1
ATOM 1430 C CA . LEU A 1 197 ? 22.718 -2.442 -11.652 1.00 78.88 197 LEU A CA 1
ATOM 1431 C C . LEU A 1 197 ? 21.555 -2.271 -12.636 1.00 78.88 197 LEU A C 1
ATOM 1433 O O . LEU A 1 197 ? 21.061 -3.259 -13.173 1.00 78.88 197 LEU A O 1
ATOM 1437 N N . CYS A 1 198 ? 21.119 -1.033 -12.891 1.00 89.38 198 CYS A N 1
ATOM 1438 C CA . CYS A 1 198 ? 19.929 -0.743 -13.681 1.00 89.38 198 CYS A CA 1
ATOM 1439 C C . CYS A 1 198 ? 20.268 0.016 -14.960 1.00 89.38 198 CYS A C 1
ATOM 1441 O O . CYS A 1 198 ? 21.045 0.969 -14.974 1.00 89.38 198 CYS A O 1
ATOM 1443 N N . THR A 1 199 ? 19.622 -0.381 -16.050 1.00 89.12 199 THR A N 1
ATOM 1444 C CA . THR A 1 199 ? 19.653 0.346 -17.321 1.00 89.12 199 THR A CA 1
ATOM 1445 C C . THR A 1 199 ? 18.234 0.680 -17.748 1.00 89.12 199 THR A C 1
ATOM 1447 O O . THR A 1 199 ? 17.324 -0.122 -17.555 1.00 89.12 199 THR A O 1
ATOM 1450 N N . PHE A 1 200 ? 18.052 1.873 -18.309 1.00 89.25 200 PHE A N 1
ATOM 1451 C CA . PHE A 1 200 ? 16.740 2.413 -18.656 1.00 89.25 200 PHE A CA 1
ATOM 1452 C C . PHE A 1 200 ? 16.573 2.484 -20.176 1.00 89.25 200 PHE A C 1
ATOM 1454 O O . PHE A 1 200 ? 17.510 2.872 -20.885 1.00 89.25 200 PHE A O 1
ATOM 1461 N N . SER A 1 201 ? 15.390 2.129 -20.679 1.00 84.06 201 SER A N 1
ATOM 1462 C CA . SER A 1 201 ? 15.002 2.406 -22.066 1.00 84.06 201 SER A CA 1
ATOM 1463 C C . SER A 1 201 ? 14.546 3.863 -22.242 1.00 84.06 201 SER A C 1
ATOM 1465 O O . SER A 1 201 ? 14.454 4.635 -21.286 1.00 84.06 201 SER A O 1
ATOM 1467 N N . ALA A 1 202 ? 14.331 4.282 -23.493 1.00 76.38 202 ALA A N 1
ATOM 1468 C CA . ALA A 1 202 ? 13.810 5.616 -23.774 1.00 76.38 202 ALA A CA 1
ATOM 1469 C C . ALA A 1 202 ? 12.335 5.710 -23.359 1.00 76.38 202 ALA A C 1
ATOM 1471 O O . ALA A 1 202 ? 11.548 4.837 -23.717 1.00 76.38 202 ALA A O 1
ATOM 1472 N N . GLU A 1 203 ? 11.967 6.798 -22.676 1.00 84.69 203 GLU A N 1
ATOM 1473 C CA . GLU A 1 203 ? 10.589 7.034 -22.239 1.00 84.69 203 GLU A CA 1
ATOM 1474 C C . GLU A 1 203 ? 9.600 7.024 -23.417 1.00 84.69 203 GLU A C 1
ATOM 1476 O O . GLU A 1 203 ? 9.790 7.720 -24.424 1.00 84.69 203 GLU A O 1
ATOM 1481 N N . GLN A 1 204 ? 8.503 6.282 -23.261 1.00 89.62 204 GLN A N 1
ATOM 1482 C CA . GLN A 1 204 ? 7.362 6.302 -24.172 1.00 89.62 204 GLN A CA 1
ATOM 1483 C C . GLN A 1 204 ? 6.125 6.841 -23.455 1.00 89.62 204 GLN A C 1
ATOM 1485 O O . GLN A 1 204 ? 5.735 6.339 -22.410 1.00 89.62 204 GLN A O 1
ATOM 1490 N N . ASN A 1 205 ? 5.434 7.813 -24.051 1.00 92.56 205 ASN A N 1
ATOM 1491 C CA . ASN A 1 205 ? 4.157 8.269 -23.505 1.00 92.56 205 ASN A CA 1
ATOM 1492 C C . ASN A 1 205 ? 3.027 7.289 -23.850 1.00 92.56 205 ASN A C 1
ATOM 1494 O O . ASN A 1 205 ? 2.765 7.031 -25.028 1.00 92.56 205 ASN A O 1
ATOM 1498 N N . LEU A 1 206 ? 2.330 6.807 -22.822 1.00 91.56 206 LEU A N 1
ATOM 1499 C CA . LEU A 1 206 ? 1.170 5.926 -22.920 1.00 91.56 206 LEU A CA 1
ATOM 1500 C C . LEU A 1 206 ? -0.070 6.640 -22.391 1.00 91.56 206 LEU A C 1
ATOM 1502 O O . LEU A 1 206 ? -0.098 7.059 -21.237 1.00 91.56 206 LEU A O 1
ATOM 1506 N N . THR A 1 207 ? -1.109 6.757 -23.215 1.00 92.06 207 THR A N 1
ATOM 1507 C CA . THR A 1 207 ? -2.392 7.343 -22.806 1.00 92.06 207 THR A CA 1
ATOM 1508 C C . THR A 1 207 ? -3.427 6.242 -22.638 1.00 92.06 207 THR A C 1
ATOM 1510 O O . THR A 1 207 ? -3.802 5.598 -23.617 1.00 92.06 207 THR A O 1
ATOM 1513 N N . PHE A 1 208 ? -3.918 6.054 -21.414 1.00 89.12 208 PHE A N 1
ATOM 1514 C CA . PHE A 1 208 ? -5.005 5.121 -21.134 1.00 89.12 208 PHE A CA 1
ATOM 1515 C C . PHE A 1 208 ? -6.340 5.798 -21.430 1.00 89.12 208 PHE A C 1
ATOM 1517 O O . PHE A 1 208 ? -6.699 6.804 -20.821 1.00 89.12 208 PHE A O 1
ATOM 1524 N N . VAL A 1 209 ? -7.093 5.251 -22.381 1.00 87.75 209 VAL A N 1
ATOM 1525 C CA . VAL A 1 209 ? -8.332 5.852 -22.891 1.00 87.75 209 VAL A CA 1
ATOM 1526 C C . VAL A 1 209 ? -9.410 5.890 -21.812 1.00 87.75 209 VAL A C 1
ATOM 1528 O O . VAL A 1 209 ? -10.134 6.877 -21.704 1.00 87.75 209 VAL A O 1
ATOM 1531 N N . GLN A 1 210 ? -9.495 4.842 -20.987 1.00 83.50 210 GLN A N 1
ATOM 1532 C CA . GLN A 1 210 ? -10.527 4.718 -19.959 1.00 83.50 210 GLN A CA 1
ATOM 1533 C C . GLN A 1 210 ? -10.411 5.788 -18.860 1.00 83.50 210 GLN A C 1
ATOM 1535 O O . GLN A 1 210 ? -11.439 6.295 -18.413 1.00 83.50 210 GLN A O 1
ATOM 1540 N N . SER A 1 211 ? -9.194 6.150 -18.439 1.00 84.56 211 SER A N 1
ATOM 1541 C CA . SER A 1 211 ? -8.967 7.201 -17.434 1.00 84.56 211 SER A CA 1
ATOM 1542 C C . SER A 1 211 ? -8.594 8.555 -18.032 1.00 84.56 211 SER A C 1
ATOM 1544 O O . SER A 1 211 ? -8.604 9.562 -17.329 1.00 84.56 211 SER A O 1
ATOM 1546 N N . THR A 1 212 ? -8.277 8.607 -19.328 1.00 86.06 212 THR A N 1
ATOM 1547 C CA . THR A 1 212 ? -7.703 9.763 -20.039 1.00 86.06 212 THR A CA 1
ATOM 1548 C C . THR A 1 212 ? -6.344 10.235 -19.506 1.00 86.06 212 THR A C 1
ATOM 1550 O O . THR A 1 212 ? -5.848 11.282 -19.928 1.00 86.06 212 THR A O 1
ATOM 1553 N N . LYS A 1 213 ? -5.707 9.463 -18.614 1.00 87.31 213 LYS A N 1
ATOM 1554 C CA . LYS A 1 213 ? -4.393 9.789 -18.049 1.00 87.31 213 LYS A CA 1
ATOM 1555 C C . LYS A 1 213 ? -3.269 9.343 -18.982 1.00 87.31 213 LYS A C 1
ATOM 1557 O O . LYS A 1 213 ? -3.403 8.380 -19.738 1.00 87.31 213 LYS A O 1
ATOM 1562 N N . THR A 1 214 ? -2.170 10.093 -18.959 1.00 90.38 214 THR A N 1
ATOM 1563 C CA . THR A 1 214 ? -0.971 9.813 -19.758 1.00 90.38 214 THR A CA 1
ATOM 1564 C C . THR A 1 214 ? 0.220 9.621 -18.838 1.00 90.38 214 THR A C 1
ATOM 1566 O O . THR A 1 214 ? 0.529 10.519 -18.057 1.00 90.38 214 THR A O 1
ATOM 1569 N N . TYR A 1 215 ? 0.898 8.488 -18.986 1.00 91.56 215 TYR A N 1
ATOM 1570 C CA . TYR A 1 215 ? 2.086 8.114 -18.227 1.00 91.56 215 TYR A CA 1
ATOM 1571 C C . TYR A 1 215 ? 3.315 8.116 -19.123 1.00 91.56 215 TYR A C 1
ATOM 1573 O O . TYR A 1 215 ? 3.216 7.809 -20.313 1.00 91.56 215 TYR A O 1
ATOM 1581 N N . ALA A 1 216 ? 4.473 8.403 -18.538 1.00 92.12 216 ALA A N 1
ATOM 1582 C CA . ALA A 1 216 ? 5.742 8.034 -19.148 1.00 92.12 216 ALA A CA 1
ATOM 1583 C C . ALA A 1 216 ? 6.039 6.578 -18.767 1.00 92.12 216 ALA A C 1
ATOM 1585 O O . ALA A 1 216 ? 6.228 6.278 -17.591 1.00 92.12 216 ALA A O 1
ATOM 1586 N N . SER A 1 217 ? 6.029 5.680 -19.747 1.00 93.44 217 SER A N 1
ATOM 1587 C CA . SER A 1 217 ? 6.481 4.300 -19.591 1.00 93.44 217 SER A CA 1
ATOM 1588 C C . SER A 1 217 ? 7.996 4.226 -19.749 1.00 93.44 217 SER A C 1
ATOM 1590 O O . SER A 1 217 ? 8.563 4.857 -20.650 1.00 93.44 217 SER A O 1
ATOM 1592 N N . ILE A 1 218 ? 8.632 3.473 -18.855 1.00 92.31 218 ILE A N 1
ATOM 1593 C CA . ILE A 1 218 ? 10.056 3.150 -18.884 1.00 92.31 218 ILE A CA 1
ATOM 1594 C C . ILE A 1 218 ? 10.248 1.648 -18.733 1.00 92.31 218 ILE A C 1
ATOM 1596 O O . ILE A 1 218 ? 9.551 1.008 -17.948 1.00 92.31 218 ILE A O 1
ATOM 1600 N N . ASP A 1 219 ? 11.260 1.106 -19.403 1.00 93.44 219 ASP A N 1
ATOM 1601 C CA . ASP A 1 219 ? 11.760 -0.227 -19.086 1.00 93.44 219 ASP A CA 1
ATOM 1602 C C . ASP A 1 219 ? 13.007 -0.113 -18.221 1.00 93.44 219 ASP A C 1
ATOM 1604 O O . ASP A 1 219 ? 13.960 0.589 -18.574 1.00 93.44 219 ASP A O 1
ATOM 1608 N N . VAL A 1 220 ? 13.028 -0.855 -17.120 1.00 92.94 220 VAL A N 1
ATOM 1609 C CA . VAL A 1 220 ? 14.188 -1.001 -16.246 1.00 92.94 220 VAL A CA 1
ATOM 1610 C C . VAL A 1 220 ? 14.734 -2.407 -16.416 1.00 92.94 220 VAL A C 1
ATOM 1612 O O . VAL A 1 220 ? 14.056 -3.391 -16.126 1.00 92.94 220 VAL A O 1
ATOM 1615 N N . THR A 1 221 ? 15.968 -2.510 -16.903 1.00 92.50 221 THR A N 1
ATOM 1616 C CA . THR A 1 221 ? 16.678 -3.784 -17.034 1.00 92.50 221 THR A CA 1
ATOM 1617 C C . THR A 1 221 ? 17.727 -3.915 -15.942 1.00 92.50 221 THR A C 1
ATOM 1619 O O . THR A 1 221 ? 18.648 -3.098 -15.879 1.00 92.50 221 THR A O 1
ATOM 1622 N N . VAL A 1 222 ? 17.602 -4.963 -15.127 1.00 90.88 222 VAL A N 1
ATOM 1623 C CA . VAL A 1 222 ? 18.499 -5.273 -14.005 1.00 90.88 222 VAL A CA 1
ATOM 1624 C C . VAL A 1 222 ? 19.563 -6.272 -14.449 1.00 90.88 222 VAL A C 1
ATOM 1626 O O . VAL A 1 222 ? 19.248 -7.303 -15.054 1.00 90.88 222 VAL A O 1
ATOM 1629 N N . ASP A 1 223 ? 20.830 -5.935 -14.202 1.00 85.31 223 ASP A N 1
ATOM 1630 C CA . ASP A 1 223 ? 22.026 -6.725 -14.537 1.00 85.31 223 ASP A CA 1
ATOM 1631 C C . ASP A 1 223 ? 22.094 -7.206 -15.999 1.00 85.31 223 ASP A C 1
ATOM 1633 O O . ASP A 1 223 ? 22.724 -8.214 -16.321 1.00 85.31 223 ASP A O 1
ATOM 1637 N N . GLY A 1 224 ? 21.417 -6.499 -16.909 1.00 82.69 224 GLY A N 1
ATOM 1638 C CA . GLY A 1 224 ? 21.319 -6.871 -18.323 1.00 82.69 224 GLY A CA 1
ATOM 1639 C C . GLY A 1 224 ? 20.515 -8.149 -18.604 1.00 82.69 224 GLY A C 1
ATOM 1640 O O . GLY A 1 224 ? 20.561 -8.637 -19.733 1.00 82.69 224 GLY A O 1
ATOM 1641 N N . ASN A 1 225 ? 19.802 -8.694 -17.612 1.00 85.25 225 ASN A N 1
ATOM 1642 C CA . ASN A 1 225 ? 19.164 -10.010 -17.698 1.00 85.25 225 ASN A CA 1
ATOM 1643 C C . ASN A 1 225 ? 17.635 -9.951 -17.728 1.00 85.25 225 ASN A C 1
ATOM 1645 O O . ASN A 1 225 ? 17.018 -10.662 -18.520 1.00 85.25 225 ASN A O 1
ATOM 1649 N N . VAL A 1 226 ? 17.025 -9.148 -16.852 1.00 90.88 226 VAL A N 1
ATOM 1650 C CA . VAL A 1 226 ? 15.566 -9.113 -16.669 1.00 90.88 226 VAL A CA 1
ATOM 1651 C C . VAL A 1 226 ? 15.074 -7.685 -16.821 1.00 90.88 226 VAL A C 1
ATOM 1653 O O . VAL A 1 226 ? 15.649 -6.775 -16.226 1.00 90.88 226 VAL A O 1
ATOM 1656 N N . THR A 1 227 ? 14.024 -7.502 -17.618 1.00 92.25 227 THR A N 1
ATOM 1657 C CA . THR A 1 227 ? 13.435 -6.198 -17.929 1.00 92.25 227 THR A CA 1
ATOM 1658 C C . THR A 1 227 ? 12.018 -6.115 -17.379 1.00 92.25 227 THR A C 1
ATOM 1660 O O . THR A 1 227 ? 11.216 -7.024 -17.594 1.00 92.25 227 THR A O 1
ATOM 1663 N N . PHE A 1 228 ? 11.718 -5.008 -16.708 1.00 93.56 228 PHE A N 1
ATOM 1664 C CA . PHE A 1 228 ? 10.415 -4.700 -16.130 1.00 93.56 228 PHE A CA 1
ATOM 1665 C C . PHE A 1 228 ? 9.934 -3.345 -16.649 1.00 93.56 228 PHE A C 1
ATOM 1667 O O . PHE A 1 228 ? 10.712 -2.393 -16.690 1.00 93.56 228 PHE A O 1
ATOM 1674 N N . GLU A 1 229 ? 8.662 -3.254 -17.030 1.00 94.25 229 GLU A N 1
ATOM 1675 C CA . GLU A 1 229 ? 8.039 -1.998 -17.451 1.00 94.25 229 GLU A CA 1
ATOM 1676 C C . GLU A 1 229 ? 7.422 -1.285 -16.234 1.00 94.25 229 GLU A C 1
ATOM 1678 O O . GLU A 1 229 ? 6.767 -1.915 -15.401 1.00 94.25 229 GLU A O 1
ATOM 1683 N N . TYR A 1 230 ? 7.595 0.033 -16.136 1.00 94.25 230 TYR A N 1
ATOM 1684 C CA . TYR A 1 230 ? 6.994 0.874 -15.098 1.00 94.25 230 TYR A CA 1
ATOM 1685 C C . TYR A 1 230 ? 6.320 2.096 -15.701 1.00 94.25 230 TYR A C 1
ATOM 1687 O O . TYR A 1 230 ? 6.743 2.620 -16.729 1.00 94.25 230 TYR A O 1
ATOM 1695 N N . LEU A 1 231 ? 5.297 2.592 -15.006 1.00 93.75 231 LEU A N 1
ATOM 1696 C CA . LEU A 1 231 ? 4.613 3.831 -15.354 1.00 93.75 231 LEU A CA 1
ATOM 1697 C C . LEU A 1 231 ? 5.015 4.934 -14.383 1.00 93.75 231 LEU A C 1
ATOM 1699 O O . LEU A 1 231 ? 4.957 4.760 -13.166 1.00 93.75 231 LEU A O 1
ATOM 1703 N N . ILE A 1 232 ? 5.363 6.092 -14.927 1.00 92.06 232 ILE A N 1
ATOM 1704 C CA . ILE A 1 232 ? 5.663 7.299 -14.167 1.00 92.06 232 ILE A CA 1
ATOM 1705 C C . ILE A 1 232 ? 4.543 8.305 -14.400 1.00 92.06 232 ILE A C 1
ATOM 1707 O O . ILE A 1 232 ? 4.259 8.697 -15.538 1.00 92.06 232 ILE A O 1
ATOM 1711 N N . SER A 1 233 ? 3.921 8.729 -13.303 1.00 89.31 233 SER A N 1
ATOM 1712 C CA . SER A 1 233 ? 2.995 9.853 -13.284 1.00 89.31 233 SER A CA 1
ATOM 1713 C C . SER A 1 233 ? 3.751 11.176 -13.165 1.00 89.31 233 SER A C 1
ATOM 1715 O O . SER A 1 233 ? 4.828 11.252 -12.569 1.00 89.31 233 SER A O 1
ATOM 1717 N N . GLY A 1 234 ? 3.158 12.226 -13.731 1.00 76.31 234 GLY A N 1
ATOM 1718 C CA . GLY A 1 234 ? 3.721 13.568 -13.793 1.00 76.31 234 GLY A CA 1
ATOM 1719 C C . GLY A 1 234 ? 4.639 13.752 -15.003 1.00 76.31 234 GLY A C 1
ATOM 1720 O O . GLY A 1 234 ? 5.637 13.054 -15.172 1.00 76.31 234 GLY A O 1
ATOM 1721 N N . GLN A 1 235 ? 4.318 14.738 -15.848 1.00 64.62 235 GLN A N 1
ATOM 1722 C CA . GLN A 1 235 ? 5.198 15.170 -16.948 1.00 64.62 235 GLN A CA 1
ATOM 1723 C C . GLN A 1 235 ? 6.282 16.159 -16.480 1.00 64.62 235 GLN A C 1
ATOM 1725 O O . GLN A 1 235 ? 7.242 16.426 -17.198 1.00 64.62 235 GLN A O 1
ATOM 1730 N N . THR A 1 236 ? 6.123 16.716 -15.278 1.00 60.72 236 THR A N 1
ATOM 1731 C CA . THR A 1 236 ? 7.047 17.650 -14.622 1.00 60.72 236 THR A CA 1
ATOM 1732 C C . THR A 1 236 ? 7.070 17.362 -13.126 1.00 60.72 236 THR A C 1
ATOM 1734 O O . THR A 1 236 ? 6.053 16.930 -12.591 1.00 60.72 236 THR A O 1
ATOM 1737 N N . ASN A 1 237 ? 8.191 17.639 -12.453 1.00 60.59 237 ASN A N 1
ATOM 1738 C CA . ASN A 1 237 ? 8.342 17.391 -11.017 1.00 60.59 237 ASN A CA 1
ATOM 1739 C C . ASN A 1 237 ? 7.206 18.023 -10.179 1.00 60.59 237 ASN A C 1
ATOM 1741 O O . ASN A 1 237 ? 6.857 19.182 -10.429 1.00 60.59 237 ASN A O 1
ATOM 1745 N N . PRO A 1 238 ? 6.682 17.311 -9.163 1.00 67.38 238 PRO A N 1
ATOM 1746 C CA . PRO A 1 238 ? 7.105 15.977 -8.724 1.00 67.38 238 PRO A CA 1
ATOM 1747 C C . PRO A 1 238 ? 6.565 14.868 -9.643 1.00 67.38 238 PRO A C 1
ATOM 1749 O O . PRO A 1 238 ? 5.376 14.841 -9.956 1.00 67.38 238 PRO A O 1
ATOM 1752 N N . ARG A 1 239 ? 7.450 13.962 -10.077 1.00 85.88 239 ARG A N 1
ATOM 1753 C CA . ARG A 1 239 ? 7.055 12.715 -10.744 1.00 85.88 239 ARG A CA 1
ATOM 1754 C C . ARG A 1 239 ? 7.035 11.601 -9.701 1.00 85.88 239 ARG A C 1
ATOM 1756 O O . ARG A 1 239 ? 7.696 11.704 -8.670 1.00 85.88 239 ARG A O 1
ATOM 1763 N N . SER A 1 240 ? 6.270 10.551 -9.959 1.00 89.56 240 SER A N 1
ATOM 1764 C CA . SER A 1 240 ? 6.191 9.404 -9.054 1.00 89.56 240 SER A CA 1
ATOM 1765 C C . SER A 1 240 ? 5.921 8.132 -9.838 1.00 89.56 240 SER A C 1
ATOM 1767 O O . SER A 1 240 ? 5.211 8.153 -10.846 1.00 89.56 240 SER A O 1
ATOM 1769 N N . THR A 1 241 ? 6.478 7.019 -9.376 1.00 91.88 241 THR A N 1
ATOM 1770 C CA . THR A 1 241 ? 6.173 5.706 -9.949 1.00 91.88 241 THR A CA 1
ATOM 1771 C C . THR A 1 241 ? 4.764 5.284 -9.540 1.00 91.88 241 THR A C 1
ATOM 1773 O O . THR A 1 241 ? 4.376 5.394 -8.376 1.00 91.88 241 THR A O 1
ATOM 1776 N N . VAL A 1 242 ? 3.980 4.826 -10.509 1.00 92.00 242 VAL A N 1
ATOM 1777 C CA . VAL A 1 242 ? 2.627 4.302 -10.308 1.00 92.00 242 VAL A CA 1
ATOM 1778 C C . VAL A 1 242 ? 2.730 2.828 -9.948 1.00 92.00 242 VAL A C 1
ATOM 1780 O O . VAL A 1 242 ? 3.474 2.085 -10.589 1.00 92.00 242 VAL A O 1
ATOM 1783 N N . LEU A 1 243 ? 1.969 2.386 -8.947 1.00 90.50 243 LEU A N 1
ATOM 1784 C CA . LEU A 1 243 ? 1.895 0.963 -8.631 1.00 90.50 243 LEU A CA 1
ATOM 1785 C C . LEU A 1 243 ? 1.109 0.232 -9.721 1.00 90.50 243 LEU A C 1
ATOM 1787 O O . LEU A 1 243 ? 0.001 0.630 -10.091 1.00 90.50 243 LEU A O 1
ATOM 1791 N N . THR A 1 244 ? 1.679 -0.854 -10.233 1.00 89.44 244 THR A N 1
ATOM 1792 C CA . THR A 1 244 ? 1.082 -1.654 -11.303 1.00 89.44 244 THR A CA 1
ATOM 1793 C C . THR A 1 244 ? 0.869 -3.101 -10.869 1.00 89.44 244 THR A C 1
ATOM 1795 O O . THR A 1 244 ? 1.512 -3.611 -9.954 1.00 89.44 244 THR A O 1
ATOM 1798 N N . SER A 1 245 ? -0.084 -3.773 -11.510 1.00 86.00 245 SER A N 1
ATOM 1799 C CA . SER A 1 245 ? -0.367 -5.191 -11.303 1.00 86.00 245 SER A CA 1
ATOM 1800 C C . SER A 1 245 ? -0.883 -5.816 -12.593 1.00 86.00 245 SER A C 1
ATOM 1802 O O . SER A 1 245 ? -1.876 -5.363 -13.162 1.00 86.00 245 SER A O 1
ATOM 1804 N N . GLY A 1 246 ? -0.211 -6.867 -13.058 1.00 86.75 246 GLY A N 1
ATOM 1805 C CA . GLY A 1 246 ? -0.507 -7.497 -14.343 1.00 86.75 246 GLY A CA 1
ATOM 1806 C C . GLY A 1 246 ? -0.393 -6.528 -15.523 1.00 86.75 246 GLY A C 1
ATOM 1807 O O . GLY A 1 246 ? 0.183 -5.442 -15.426 1.00 86.75 246 GLY A O 1
ATOM 1808 N N . PHE A 1 247 ? -0.982 -6.928 -16.645 1.00 88.69 247 PHE A N 1
ATOM 1809 C CA . PHE A 1 247 ? -0.878 -6.200 -17.904 1.00 88.69 247 PHE A CA 1
ATOM 1810 C C . PHE A 1 247 ? -2.254 -5.915 -18.497 1.00 88.69 247 PHE A C 1
ATOM 1812 O O . PHE A 1 247 ? -3.121 -6.782 -18.460 1.00 88.69 247 PHE A O 1
ATOM 1819 N N . CYS A 1 248 ? -2.475 -4.732 -19.065 1.00 89.19 248 CYS A N 1
ATOM 1820 C CA . CYS A 1 248 ? -3.723 -4.368 -19.733 1.00 89.19 248 CYS A CA 1
ATOM 1821 C C . CYS A 1 248 ? -3.483 -3.603 -21.038 1.00 89.19 248 CYS A C 1
ATOM 1823 O O . CYS A 1 248 ? -2.365 -3.214 -21.373 1.00 89.19 248 CYS A O 1
ATOM 1825 N N . THR A 1 249 ? -4.546 -3.459 -21.824 1.00 90.44 249 THR A N 1
ATOM 1826 C CA . THR A 1 249 ? -4.525 -2.634 -23.033 1.00 90.44 249 THR A CA 1
ATOM 1827 C C . THR A 1 249 ? -4.758 -1.173 -22.657 1.00 90.44 249 THR A C 1
ATOM 1829 O O . THR A 1 249 ? -5.362 -0.885 -21.623 1.00 90.44 249 THR A O 1
ATOM 1832 N N . LEU A 1 250 ? -4.344 -0.239 -23.517 1.00 89.56 250 LEU A N 1
ATOM 1833 C CA . LEU A 1 250 ? -4.605 1.191 -23.298 1.00 89.56 250 LEU A CA 1
ATOM 1834 C C . LEU A 1 250 ? -6.107 1.525 -23.275 1.00 89.56 250 LEU A C 1
ATOM 1836 O O . LEU A 1 250 ? -6.509 2.525 -22.683 1.00 89.56 250 LEU A O 1
ATOM 1840 N N . ASP A 1 251 ? -6.940 0.692 -23.900 1.00 86.00 251 ASP A N 1
ATOM 1841 C CA . ASP A 1 251 ? -8.378 0.929 -24.030 1.00 86.00 251 ASP A CA 1
ATOM 1842 C C . ASP A 1 251 ? -9.194 0.425 -22.833 1.00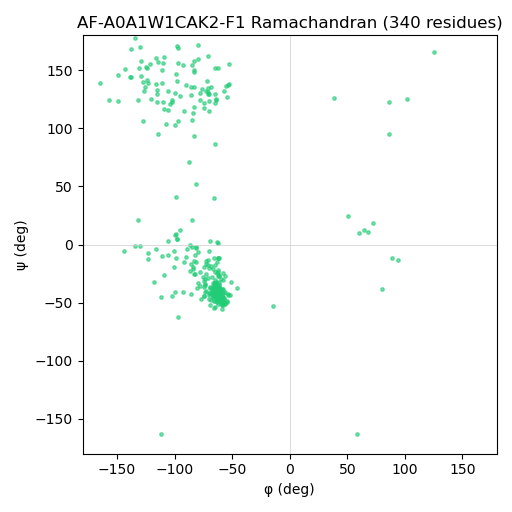 86.00 251 ASP A C 1
ATOM 1844 O O . ASP A 1 251 ? -10.321 0.880 -22.624 1.00 86.00 251 ASP A O 1
ATOM 1848 N N . SER A 1 252 ? -8.675 -0.537 -22.061 1.00 81.62 252 SER A N 1
ATOM 1849 C CA . SER A 1 252 ? -9.470 -1.194 -21.025 1.00 81.62 252 SER A CA 1
ATOM 1850 C C . SER A 1 252 ? -8.641 -1.834 -19.917 1.00 81.62 252 SER A C 1
ATOM 1852 O O . SER A 1 252 ? -7.878 -2.772 -20.147 1.00 81.62 252 SER A O 1
ATOM 1854 N N . PHE A 1 253 ? -8.918 -1.434 -18.674 1.00 79.94 253 PHE A N 1
ATOM 1855 C CA . PHE A 1 253 ? -8.389 -2.103 -17.482 1.00 79.94 253 PHE A CA 1
ATOM 1856 C C . PHE A 1 253 ? -9.028 -3.481 -17.238 1.00 79.94 253 PHE A C 1
ATOM 1858 O O . PHE A 1 253 ? -8.466 -4.305 -16.520 1.00 79.94 253 PHE A O 1
ATOM 1865 N N . ALA A 1 254 ? -10.179 -3.768 -17.862 1.00 74.19 254 ALA A N 1
ATOM 1866 C CA . ALA A 1 254 ? -10.855 -5.063 -17.757 1.00 74.19 254 ALA A CA 1
ATOM 1867 C C . ALA A 1 254 ? -10.129 -6.181 -18.526 1.00 74.19 254 ALA A C 1
ATOM 1869 O O . ALA A 1 254 ? -10.405 -7.356 -18.301 1.00 74.19 254 ALA A O 1
ATOM 1870 N N . THR A 1 255 ? -9.180 -5.842 -19.407 1.00 69.56 255 THR A N 1
ATOM 1871 C CA . THR A 1 255 ? -8.336 -6.824 -20.106 1.00 69.56 255 THR A CA 1
ATOM 1872 C C . THR A 1 255 ? -7.119 -7.230 -19.281 1.00 69.56 255 THR A C 1
ATOM 1874 O O . THR A 1 255 ? -6.118 -7.640 -19.866 1.00 69.56 255 THR A O 1
ATOM 1877 N N . ARG A 1 256 ? -7.144 -7.041 -17.957 1.00 78.94 256 ARG A N 1
ATOM 1878 C CA . ARG A 1 256 ? -5.983 -7.334 -17.130 1.00 78.94 256 ARG A CA 1
ATOM 1879 C C . ARG A 1 256 ? -5.671 -8.826 -17.153 1.00 78.94 256 ARG A C 1
ATOM 1881 O O . ARG A 1 256 ? -6.512 -9.648 -16.794 1.00 78.94 256 ARG A O 1
ATOM 1888 N N . VAL A 1 257 ? -4.459 -9.159 -17.572 1.00 78.81 257 VAL A N 1
ATOM 1889 C CA . VAL A 1 257 ? -3.955 -10.529 -17.675 1.00 78.81 257 VAL A CA 1
ATOM 1890 C C . VAL A 1 257 ? -2.665 -10.679 -16.877 1.00 78.81 257 VAL A C 1
ATOM 1892 O O . VAL A 1 257 ? -1.925 -9.714 -16.687 1.00 78.81 257 VAL A O 1
ATOM 1895 N N . GLY A 1 258 ? -2.409 -11.897 -16.395 1.00 66.00 258 GLY A N 1
ATOM 1896 C CA . GLY A 1 258 ? -1.154 -12.239 -15.718 1.00 66.00 258 GLY A CA 1
ATOM 1897 C C . GLY A 1 258 ? 0.014 -12.470 -16.681 1.00 66.00 258 GLY A C 1
ATOM 1898 O O . GLY A 1 258 ? 1.159 -12.292 -16.288 1.00 66.00 258 GLY A O 1
ATOM 1899 N N . GLU A 1 259 ? -0.266 -12.818 -17.943 1.00 65.44 259 GLU A N 1
ATOM 1900 C CA . GLU A 1 259 ? 0.741 -13.097 -18.973 1.00 65.44 259 GLU A CA 1
ATOM 1901 C C . GLU A 1 259 ? 0.331 -12.489 -20.323 1.00 65.44 259 GLU A C 1
ATOM 1903 O O . GLU A 1 259 ? -0.852 -12.454 -20.678 1.00 65.44 259 GLU A O 1
ATOM 1908 N N . ILE A 1 260 ? 1.322 -12.006 -21.075 1.00 69.00 260 ILE A N 1
ATOM 1909 C CA . ILE A 1 260 ? 1.152 -11.343 -22.374 1.00 69.00 260 ILE A CA 1
ATOM 1910 C C . ILE A 1 260 ? 0.859 -12.393 -23.465 1.00 69.00 260 ILE A C 1
ATOM 1912 O O . ILE A 1 260 ? 1.539 -13.413 -23.554 1.00 69.00 260 ILE A O 1
ATOM 1916 N N . ASN A 1 261 ? -0.144 -12.134 -24.315 1.00 67.25 261 ASN A N 1
ATOM 1917 C CA . ASN A 1 261 ? -0.467 -12.930 -25.513 1.00 67.25 261 ASN A CA 1
ATOM 1918 C C . ASN A 1 261 ? -0.173 -12.130 -26.810 1.00 67.25 261 ASN A C 1
ATOM 1920 O O . ASN A 1 261 ? 0.537 -11.134 -26.760 1.00 67.25 261 ASN A O 1
ATOM 1924 N N . ASP A 1 262 ? -0.707 -12.537 -27.971 1.00 67.94 262 ASP A N 1
ATOM 1925 C CA . ASP A 1 262 ? -0.492 -11.891 -29.288 1.00 67.94 262 ASP A CA 1
ATOM 1926 C C . ASP A 1 262 ? -0.999 -10.425 -29.414 1.00 67.94 262 ASP A C 1
ATOM 1928 O O . ASP A 1 262 ? -0.908 -9.825 -30.489 1.00 67.94 262 ASP A O 1
ATOM 1932 N N . ILE A 1 263 ? -1.555 -9.834 -28.352 1.00 75.75 263 ILE A N 1
ATOM 1933 C CA . ILE A 1 263 ? -1.987 -8.428 -28.276 1.00 75.75 263 ILE A CA 1
ATOM 1934 C C . ILE A 1 263 ? -0.905 -7.592 -27.574 1.00 75.75 263 ILE A C 1
ATOM 1936 O O . ILE A 1 263 ? -0.230 -8.062 -26.663 1.00 75.75 263 ILE A O 1
ATOM 1940 N N . THR A 1 264 ? -0.740 -6.325 -27.966 1.00 83.31 264 THR A N 1
ATOM 1941 C CA . THR A 1 264 ? 0.133 -5.389 -27.242 1.00 83.31 264 THR A CA 1
ATOM 1942 C C . THR A 1 264 ? -0.480 -5.032 -25.889 1.00 83.31 264 THR A C 1
ATOM 1944 O O . THR A 1 264 ? -1.532 -4.394 -25.829 1.00 83.31 264 THR A O 1
ATOM 1947 N N . TYR A 1 265 ? 0.197 -5.432 -24.816 1.00 88.19 265 TYR A N 1
ATOM 1948 C CA . TYR A 1 265 ? -0.149 -5.072 -23.448 1.00 88.19 265 TYR A CA 1
ATOM 1949 C C . TYR A 1 265 ? 0.935 -4.200 -22.822 1.00 88.19 265 TYR A C 1
ATOM 1951 O O . TYR A 1 265 ? 2.092 -4.262 -23.230 1.00 88.19 265 TYR A O 1
ATOM 1959 N N . TYR A 1 266 ? 0.530 -3.447 -21.806 1.00 90.81 266 TYR A N 1
ATOM 1960 C CA . TYR A 1 266 ? 1.386 -2.618 -20.966 1.00 90.81 266 TYR A CA 1
ATOM 1961 C C . TYR A 1 266 ? 1.104 -2.935 -19.504 1.00 90.81 266 TYR A C 1
ATOM 1963 O O . TYR A 1 266 ? 0.015 -3.424 -19.179 1.00 90.81 266 TYR A O 1
ATOM 1971 N N . VAL A 1 267 ? 2.046 -2.653 -18.609 1.00 90.81 267 VAL A N 1
ATOM 1972 C CA . VAL A 1 267 ? 1.778 -2.771 -17.169 1.00 90.81 267 VAL A CA 1
ATOM 1973 C C . VAL A 1 267 ? 0.560 -1.942 -16.757 1.00 90.81 267 VAL A C 1
ATOM 1975 O O . VAL A 1 267 ? 0.360 -0.812 -17.202 1.00 90.81 267 VAL A O 1
ATOM 1978 N N . CYS A 1 268 ? -0.299 -2.534 -15.928 1.00 89.06 268 CYS A N 1
ATOM 1979 C CA . CYS A 1 268 ? -1.603 -1.962 -15.616 1.00 89.06 268 CYS A CA 1
ATOM 1980 C C . CYS A 1 268 ? -1.612 -1.283 -14.240 1.00 89.06 268 CYS A C 1
ATOM 1982 O O . CYS A 1 268 ? -1.332 -1.974 -13.259 1.00 89.06 268 CYS A O 1
ATOM 1984 N N . PRO A 1 269 ? -1.984 0.003 -14.108 1.00 89.31 269 PRO A N 1
ATOM 1985 C CA . PRO A 1 269 ? -2.144 0.647 -12.800 1.00 89.31 269 PRO A CA 1
ATOM 1986 C C . PRO A 1 269 ? -3.095 -0.134 -11.875 1.00 89.31 269 PRO A C 1
ATOM 1988 O O . PRO A 1 269 ? -4.136 -0.605 -12.329 1.00 89.31 269 PRO A O 1
ATOM 1991 N N . VAL A 1 270 ? -2.771 -0.292 -10.589 1.00 80.94 270 VAL A N 1
ATOM 1992 C CA . VAL A 1 270 ? -3.544 -1.134 -9.643 1.00 80.94 270 VAL A CA 1
ATOM 1993 C C . VAL A 1 270 ? -5.016 -0.723 -9.494 1.00 80.94 270 VAL A C 1
ATOM 1995 O O . VAL A 1 270 ? -5.877 -1.582 -9.652 1.00 80.94 270 VAL A O 1
ATOM 1998 N N . ASP A 1 271 ? -5.313 0.572 -9.348 1.00 72.12 271 ASP A N 1
ATOM 1999 C CA . ASP A 1 271 ? -6.643 1.072 -8.936 1.00 72.12 271 ASP A CA 1
ATOM 2000 C C . ASP A 1 271 ? -7.196 2.206 -9.814 1.00 72.12 271 ASP A C 1
ATOM 2002 O O . ASP A 1 271 ? -8.039 3.015 -9.407 1.00 72.12 271 ASP A O 1
ATOM 2006 N N . GLU A 1 272 ? -6.680 2.318 -11.031 1.00 70.62 272 GLU A N 1
ATOM 2007 C CA . GLU A 1 272 ? -6.985 3.447 -11.892 1.00 70.62 272 GLU A CA 1
ATOM 2008 C C . GLU A 1 272 ? -8.405 3.342 -12.465 1.00 70.62 272 GLU A C 1
ATOM 2010 O O . GLU A 1 272 ? -8.776 2.398 -13.165 1.00 70.62 272 GLU A O 1
ATOM 2015 N N . THR A 1 273 ? -9.205 4.364 -12.190 1.00 66.25 273 THR A N 1
ATOM 2016 C CA . THR A 1 273 ? -10.490 4.627 -12.831 1.00 66.25 273 THR A CA 1
ATOM 2017 C C . THR A 1 273 ? -10.501 6.079 -13.291 1.00 66.25 273 THR A C 1
ATOM 2019 O O . THR A 1 273 ? -9.644 6.879 -12.925 1.00 66.25 273 THR A O 1
ATOM 2022 N N . ASN A 1 274 ? -11.503 6.468 -14.072 1.00 61.66 274 ASN A N 1
ATOM 2023 C CA . ASN A 1 274 ? -11.695 7.867 -14.460 1.00 61.66 274 ASN A CA 1
ATOM 2024 C C . ASN A 1 274 ? -11.961 8.819 -13.277 1.00 61.66 274 ASN A C 1
ATOM 2026 O O . ASN A 1 274 ? -11.964 10.033 -13.474 1.00 61.66 274 ASN A O 1
ATOM 2030 N N . THR A 1 275 ? -12.223 8.294 -12.078 1.00 59.34 275 THR A N 1
ATOM 2031 C CA . THR A 1 275 ? -12.602 9.076 -10.893 1.00 59.34 275 THR A CA 1
ATOM 2032 C C . THR A 1 275 ? -11.687 8.877 -9.689 1.00 59.34 275 THR A C 1
ATOM 2034 O O . THR A 1 275 ? -11.862 9.578 -8.696 1.00 59.34 275 THR A O 1
ATOM 2037 N N . THR A 1 276 ? -10.744 7.935 -9.740 1.00 67.25 276 THR A N 1
ATOM 2038 C CA . THR A 1 276 ? -9.816 7.669 -8.635 1.00 67.25 276 THR A CA 1
ATOM 2039 C C . THR A 1 276 ? -8.484 8.372 -8.864 1.00 67.25 276 THR A C 1
ATOM 2041 O O . THR A 1 276 ? -7.977 8.460 -9.988 1.00 67.25 276 THR A O 1
ATOM 2044 N N . ASP A 1 277 ? -7.923 8.904 -7.779 1.00 69.88 277 ASP A N 1
ATOM 2045 C CA . ASP A 1 277 ? -6.540 9.373 -7.784 1.00 69.88 277 ASP A CA 1
ATOM 2046 C C . ASP A 1 277 ? -5.600 8.203 -8.059 1.00 69.88 277 ASP A C 1
ATOM 2048 O O . ASP A 1 277 ? -5.890 7.056 -7.716 1.00 69.88 277 ASP A O 1
ATOM 2052 N N . GLU A 1 278 ? -4.455 8.516 -8.650 1.00 76.25 278 GLU A N 1
ATOM 2053 C CA . GLU A 1 278 ? -3.436 7.519 -8.947 1.00 76.25 278 GLU A CA 1
ATOM 2054 C C . GLU A 1 278 ? -2.813 7.006 -7.652 1.00 76.25 278 GLU A C 1
ATOM 2056 O O . GLU A 1 278 ? -2.442 7.782 -6.767 1.00 76.25 278 GLU A O 1
ATOM 2061 N N . THR A 1 279 ? -2.647 5.691 -7.568 1.00 84.50 279 THR A N 1
ATOM 2062 C CA . THR A 1 279 ? -1.908 5.069 -6.477 1.00 84.50 279 THR A CA 1
ATOM 2063 C C . THR A 1 279 ? -0.420 5.066 -6.816 1.00 84.50 279 THR A C 1
ATOM 2065 O O . THR A 1 279 ? 0.030 4.310 -7.681 1.00 84.50 279 THR A O 1
ATOM 2068 N N . THR A 1 280 ? 0.354 5.918 -6.143 1.00 87.69 280 THR A N 1
ATOM 2069 C CA . THR A 1 280 ? 1.795 6.062 -6.395 1.00 87.69 280 THR A CA 1
ATOM 2070 C C . THR A 1 280 ? 2.641 5.509 -5.252 1.00 87.69 280 THR A C 1
ATOM 2072 O O . THR A 1 280 ? 2.190 5.460 -4.102 1.00 87.69 280 THR A O 1
ATOM 2075 N N . SER A 1 281 ? 3.888 5.137 -5.551 1.00 84.25 281 SER A N 1
ATOM 2076 C CA . SER A 1 281 ? 4.831 4.628 -4.552 1.00 84.25 281 SER A CA 1
ATOM 2077 C C . SER A 1 281 ? 5.035 5.617 -3.405 1.00 84.25 281 SER A C 1
ATOM 2079 O O . SER A 1 281 ? 5.005 5.204 -2.255 1.00 84.25 281 SER A O 1
ATOM 2081 N N . VAL A 1 282 ? 5.147 6.922 -3.679 1.00 84.31 282 VAL A N 1
ATOM 2082 C CA . VAL A 1 282 ? 5.279 7.946 -2.622 1.00 84.31 282 VAL A CA 1
ATOM 2083 C C . VAL A 1 282 ? 4.038 7.981 -1.726 1.00 84.31 282 VAL A C 1
ATOM 2085 O O . VAL A 1 282 ? 4.164 7.862 -0.510 1.00 84.31 282 VAL A O 1
ATOM 2088 N N . SER A 1 283 ? 2.838 8.044 -2.314 1.00 84.19 283 SER A N 1
ATOM 2089 C CA . SER A 1 283 ? 1.592 8.145 -1.537 1.00 84.19 283 SER A CA 1
ATOM 2090 C C . SER A 1 283 ? 1.332 6.954 -0.607 1.00 84.19 283 SER A C 1
ATOM 2092 O O . SER A 1 283 ? 0.645 7.104 0.397 1.00 84.19 283 SER A O 1
ATOM 2094 N N . ILE A 1 284 ? 1.861 5.765 -0.917 1.00 84.50 284 ILE A N 1
ATOM 2095 C CA . ILE A 1 284 ? 1.662 4.582 -0.066 1.00 84.50 284 ILE A CA 1
ATOM 2096 C C . ILE A 1 284 ? 2.879 4.262 0.801 1.00 84.50 284 ILE A C 1
ATOM 2098 O O . ILE A 1 284 ? 2.729 3.934 1.978 1.00 84.50 284 ILE A O 1
ATOM 2102 N N . LEU A 1 285 ? 4.085 4.310 0.242 1.00 85.44 285 LEU A N 1
ATOM 2103 C CA . LEU A 1 285 ? 5.276 3.940 0.997 1.00 85.44 285 LEU A CA 1
ATOM 2104 C C . LEU A 1 285 ? 5.628 5.017 2.022 1.00 85.44 285 LEU A C 1
ATOM 2106 O O . LEU A 1 285 ? 6.058 4.667 3.109 1.00 85.44 285 LEU A O 1
ATOM 2110 N N . VAL A 1 286 ? 5.400 6.298 1.718 1.00 86.31 286 VAL A N 1
ATOM 2111 C CA . VAL A 1 286 ? 5.725 7.405 2.627 1.00 86.31 286 VAL A CA 1
ATOM 2112 C C . VAL A 1 286 ? 4.503 7.842 3.415 1.00 86.31 286 VAL A C 1
ATOM 2114 O O . VAL A 1 286 ? 4.502 7.732 4.641 1.00 86.31 286 VAL A O 1
ATOM 2117 N N . ASP A 1 287 ? 3.468 8.333 2.729 1.00 87.50 287 ASP A N 1
ATOM 2118 C CA . ASP A 1 287 ? 2.360 9.003 3.415 1.00 87.50 287 ASP A CA 1
ATOM 2119 C C . ASP A 1 287 ? 1.547 7.992 4.229 1.00 87.50 287 ASP A C 1
ATOM 2121 O O . ASP A 1 287 ? 1.383 8.162 5.435 1.00 87.50 287 ASP A O 1
ATOM 2125 N N . ALA A 1 288 ? 1.111 6.888 3.606 1.00 85.56 288 ALA A N 1
ATOM 2126 C CA . ALA A 1 288 ? 0.356 5.863 4.324 1.00 85.56 288 ALA A CA 1
ATOM 2127 C C . ALA A 1 288 ? 1.189 5.181 5.423 1.00 85.56 288 ALA A C 1
ATOM 2129 O O . ALA A 1 288 ? 0.643 4.889 6.484 1.00 85.56 288 ALA A O 1
ATOM 2130 N N . LEU A 1 289 ? 2.497 4.976 5.232 1.00 86.25 289 LEU A N 1
ATOM 2131 C CA . LEU A 1 289 ? 3.330 4.396 6.285 1.00 86.25 289 LEU A CA 1
ATOM 2132 C C . LEU A 1 289 ? 3.429 5.325 7.494 1.00 86.25 289 LEU A C 1
ATOM 2134 O O . LEU A 1 289 ? 3.098 4.891 8.592 1.00 86.25 289 LEU A O 1
ATOM 2138 N N . ASN A 1 290 ? 3.848 6.583 7.296 1.00 87.31 290 ASN A N 1
ATOM 2139 C CA . ASN A 1 290 ? 3.990 7.554 8.386 1.00 87.31 290 ASN A CA 1
ATOM 2140 C C . ASN A 1 290 ? 2.658 7.772 9.102 1.00 87.31 290 ASN A C 1
ATOM 2142 O O . ASN A 1 290 ? 2.573 7.588 10.313 1.00 87.31 290 ASN A O 1
ATOM 2146 N N . ASP A 1 291 ? 1.599 8.080 8.352 1.00 89.44 291 ASP A N 1
ATOM 2147 C CA . ASP A 1 291 ? 0.278 8.284 8.934 1.00 89.44 291 ASP A CA 1
ATOM 2148 C C . ASP A 1 291 ? -0.238 7.026 9.634 1.00 89.44 291 ASP A C 1
ATOM 2150 O O . ASP A 1 291 ? -0.944 7.115 10.637 1.00 89.44 291 ASP A O 1
ATOM 2154 N N . GLY A 1 292 ? 0.060 5.851 9.078 1.00 85.81 292 GLY A N 1
ATOM 2155 C CA . GLY A 1 292 ? -0.365 4.568 9.609 1.00 85.81 292 GLY A CA 1
ATOM 2156 C C . GLY A 1 292 ? 0.267 4.289 10.963 1.00 85.81 292 GLY A C 1
ATOM 2157 O O . GLY A 1 292 ? -0.452 4.057 11.935 1.00 85.81 292 GLY A O 1
ATOM 2158 N N . VAL A 1 293 ? 1.598 4.360 11.041 1.00 85.00 293 VAL A N 1
ATOM 2159 C CA . VAL A 1 293 ? 2.327 4.118 12.292 1.00 85.00 293 VAL A CA 1
ATOM 2160 C C . VAL A 1 293 ? 2.048 5.196 13.334 1.00 85.00 293 VAL A C 1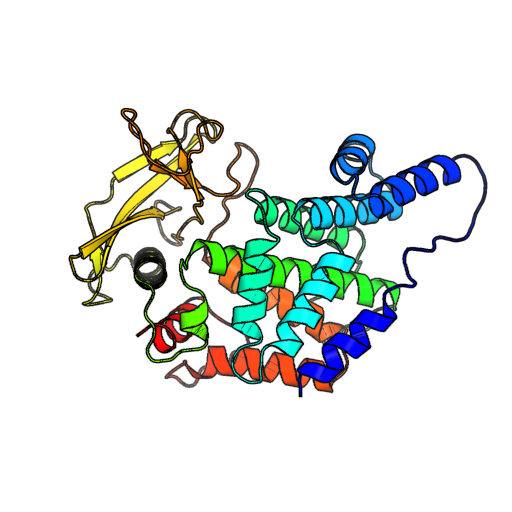
ATOM 2162 O O . VAL A 1 293 ? 1.894 4.856 14.501 1.00 85.00 293 VAL A O 1
ATOM 2165 N N . ASP A 1 294 ? 1.883 6.458 12.927 1.00 87.12 294 ASP A N 1
ATOM 2166 C CA . ASP A 1 294 ? 1.538 7.547 13.846 1.00 87.12 294 ASP A CA 1
ATOM 2167 C C . ASP A 1 294 ? 0.102 7.394 14.376 1.00 87.12 294 ASP A C 1
ATOM 2169 O O . ASP A 1 294 ? -0.142 7.621 15.559 1.00 87.12 294 ASP A O 1
ATOM 2173 N N . SER A 1 295 ? -0.840 6.930 13.541 1.00 87.94 295 SER A N 1
ATOM 2174 C CA . SER A 1 295 ? -2.224 6.661 13.967 1.00 87.94 295 SER A CA 1
ATOM 2175 C C . SER A 1 295 ? -2.333 5.490 14.937 1.00 87.94 295 SER A C 1
ATOM 2177 O O . SER A 1 295 ? -3.121 5.552 15.877 1.00 87.94 295 SER A O 1
ATOM 2179 N N . VAL A 1 296 ? -1.552 4.423 14.724 1.00 85.00 296 VAL A N 1
ATOM 2180 C CA . VAL A 1 296 ? -1.447 3.329 15.700 1.00 85.00 296 VAL A CA 1
ATOM 2181 C C . VAL A 1 296 ? -0.794 3.853 16.976 1.00 85.00 296 VAL A C 1
ATOM 2183 O O . VAL A 1 296 ? -1.317 3.641 18.065 1.00 85.00 296 VAL A O 1
ATOM 2186 N N . GLY A 1 297 ? 0.319 4.568 16.836 1.00 82.31 297 GLY A N 1
ATOM 2187 C CA . GLY A 1 297 ? 1.106 5.093 17.939 1.00 82.31 297 GLY A CA 1
ATOM 2188 C C . GLY A 1 297 ? 0.324 5.985 18.904 1.00 82.31 297 GLY A C 1
ATOM 2189 O O . GLY A 1 297 ? 0.415 5.836 20.121 1.00 82.31 297 GLY A O 1
ATOM 2190 N N . ALA A 1 298 ? -0.540 6.845 18.365 1.00 84.56 298 ALA A N 1
ATOM 2191 C CA . ALA A 1 298 ? -1.343 7.783 19.143 1.00 84.56 298 ALA A CA 1
ATOM 2192 C C . ALA A 1 298 ? -2.342 7.129 20.120 1.00 84.56 298 ALA A C 1
ATOM 2194 O O . ALA A 1 298 ? -2.876 7.818 20.991 1.00 84.56 298 ALA A O 1
ATOM 2195 N N . VAL A 1 299 ? -2.629 5.829 19.975 1.00 83.31 299 VAL A N 1
ATOM 2196 C CA . VAL A 1 299 ? -3.706 5.142 20.716 1.00 83.31 299 VAL A CA 1
ATOM 2197 C C . VAL A 1 299 ? -3.275 3.845 21.401 1.00 83.31 299 VAL A C 1
ATOM 2199 O O . VAL A 1 299 ? -4.080 3.198 22.069 1.00 83.31 299 VAL A O 1
ATOM 2202 N N . VAL A 1 300 ? -2.013 3.445 21.251 1.00 81.50 300 VAL A N 1
ATOM 2203 C CA . VAL A 1 300 ? -1.449 2.245 21.886 1.00 81.50 300 VAL A CA 1
ATOM 2204 C C . VAL A 1 300 ? -0.700 2.589 23.175 1.00 81.50 300 VAL A C 1
ATOM 2206 O O . VAL A 1 300 ? -0.443 3.743 23.496 1.00 81.50 300 VAL A O 1
ATOM 2209 N N . SER A 1 301 ? -0.340 1.565 23.950 1.00 79.94 301 SER A N 1
ATOM 2210 C CA . SER A 1 301 ? 0.498 1.735 25.144 1.00 79.94 301 SER A CA 1
ATOM 2211 C C . SER A 1 301 ? 1.908 2.228 24.802 1.00 79.94 301 SER A C 1
ATOM 2213 O O . SER A 1 301 ? 2.450 1.813 23.778 1.00 79.94 301 SER A O 1
ATOM 2215 N N . ASP A 1 302 ? 2.549 2.949 25.730 1.00 78.94 302 AS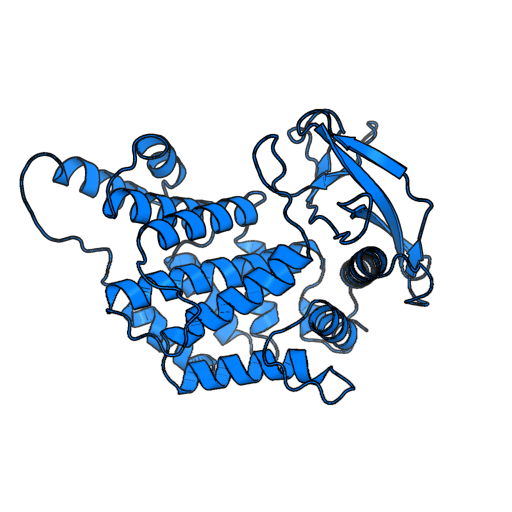P A N 1
ATOM 2216 C CA . ASP A 1 302 ? 3.935 3.443 25.626 1.00 78.94 302 ASP A CA 1
ATOM 2217 C C . ASP A 1 302 ? 4.944 2.389 25.136 1.00 78.94 302 ASP A C 1
ATOM 2219 O O . ASP A 1 302 ? 5.842 2.701 24.360 1.00 78.94 302 ASP A O 1
ATOM 2223 N N . ASP A 1 303 ? 4.795 1.128 25.553 1.00 73.38 303 ASP A N 1
ATOM 2224 C CA . ASP A 1 303 ? 5.700 0.057 25.129 1.00 73.38 303 ASP A CA 1
ATOM 2225 C C . ASP A 1 303 ? 5.567 -0.265 23.625 1.00 73.38 303 ASP A C 1
ATOM 2227 O O . ASP A 1 303 ? 6.563 -0.529 22.959 1.00 73.38 303 ASP A O 1
ATOM 2231 N N . VAL A 1 304 ? 4.346 -0.214 23.078 1.00 71.88 304 VAL A N 1
ATOM 2232 C CA . VAL A 1 304 ? 4.077 -0.415 21.641 1.00 71.88 304 VAL A CA 1
ATOM 2233 C C . VAL A 1 304 ? 4.502 0.823 20.853 1.00 71.88 304 VAL A C 1
ATOM 2235 O O . VAL A 1 304 ? 5.044 0.691 19.760 1.00 71.88 304 VAL A O 1
ATOM 2238 N N . GLN A 1 305 ? 4.305 2.017 21.416 1.00 75.81 305 GLN A N 1
ATOM 2239 C CA . GLN A 1 305 ? 4.808 3.262 20.837 1.00 75.81 305 GLN A CA 1
ATOM 2240 C C . GLN A 1 305 ? 6.337 3.241 20.711 1.00 75.81 305 GLN A C 1
ATOM 2242 O O . GLN A 1 305 ? 6.860 3.553 19.648 1.00 75.81 305 GLN A O 1
ATOM 2247 N N . ALA A 1 306 ? 7.060 2.819 21.752 1.00 73.38 306 ALA A N 1
ATOM 2248 C CA . ALA A 1 306 ? 8.521 2.719 21.716 1.00 73.38 306 ALA A CA 1
ATOM 2249 C C . ALA A 1 306 ? 9.012 1.731 20.645 1.00 73.38 306 ALA A C 1
ATOM 2251 O O . ALA A 1 306 ? 10.013 1.968 19.973 1.00 73.38 306 ALA A O 1
ATOM 2252 N N . ASP A 1 307 ? 8.279 0.636 20.477 1.00 69.00 307 ASP A N 1
ATOM 2253 C CA . ASP A 1 307 ? 8.487 -0.375 19.448 1.00 69.00 307 ASP A CA 1
ATOM 2254 C C . ASP A 1 307 ? 8.258 0.216 18.029 1.00 69.00 307 ASP A C 1
ATOM 2256 O O . ASP A 1 307 ? 9.066 -0.002 17.122 1.00 69.00 307 ASP A O 1
ATOM 2260 N N . ILE A 1 308 ? 7.207 1.024 17.834 1.00 74.12 308 ILE A N 1
ATOM 2261 C CA . ILE A 1 308 ? 6.956 1.776 16.588 1.00 74.12 308 ILE A CA 1
ATOM 2262 C C . ILE A 1 308 ? 8.072 2.791 16.316 1.00 74.12 308 ILE A C 1
ATOM 2264 O O . ILE A 1 308 ? 8.575 2.866 15.195 1.00 74.12 308 ILE A O 1
ATOM 2268 N N . ASP A 1 309 ? 8.484 3.549 17.330 1.00 77.38 309 ASP A N 1
ATOM 2269 C CA . ASP A 1 309 ? 9.557 4.536 17.213 1.00 77.38 309 ASP A CA 1
ATOM 2270 C C . ASP A 1 309 ? 10.883 3.869 16.842 1.00 77.38 309 ASP A C 1
ATOM 2272 O O . ASP A 1 309 ? 11.606 4.379 15.986 1.00 77.38 309 ASP A O 1
ATOM 2276 N N . GLN A 1 310 ? 11.180 2.697 17.417 1.00 73.62 310 GLN A N 1
ATOM 2277 C CA . GLN A 1 310 ? 12.340 1.899 17.026 1.00 73.62 310 GLN A CA 1
ATOM 2278 C C . GLN A 1 310 ? 12.262 1.496 15.549 1.00 73.62 310 GLN A C 1
ATOM 2280 O O . GLN A 1 310 ? 13.240 1.667 14.829 1.00 73.62 310 GLN A O 1
ATOM 2285 N N . PHE A 1 311 ? 11.113 1.006 15.078 1.00 76.06 311 PHE A N 1
ATOM 2286 C CA . PHE A 1 311 ? 10.933 0.647 13.669 1.00 76.06 311 PHE A CA 1
ATOM 2287 C C . PHE A 1 311 ? 11.142 1.846 12.728 1.00 76.06 311 PHE A C 1
ATOM 2289 O O . PHE A 1 311 ? 11.866 1.739 11.737 1.00 76.06 311 PHE A O 1
ATOM 2296 N N . LYS A 1 312 ? 10.569 3.014 13.051 1.00 78.62 312 LYS A N 1
ATOM 2297 C CA . LYS A 1 312 ? 10.803 4.244 12.274 1.00 78.62 312 LYS A CA 1
ATOM 2298 C C . LYS A 1 312 ? 12.286 4.612 12.275 1.00 78.62 312 LYS A C 1
ATOM 2300 O O . LYS A 1 312 ? 12.823 4.983 11.233 1.00 78.62 312 LYS A O 1
ATOM 2305 N N . GLN A 1 313 ? 12.952 4.470 13.420 1.00 79.19 313 GLN A N 1
ATOM 2306 C CA . GLN A 1 313 ? 14.378 4.743 13.546 1.00 79.19 313 GLN A CA 1
ATOM 2307 C C . GLN A 1 313 ? 15.231 3.768 12.728 1.00 79.19 313 GLN A C 1
ATOM 2309 O O . GLN A 1 313 ? 16.190 4.211 12.121 1.00 79.19 313 GLN A O 1
ATOM 2314 N N . GLU A 1 314 ? 14.874 2.486 12.624 1.00 73.31 314 GLU A N 1
ATOM 2315 C CA . GLU A 1 314 ? 15.597 1.520 11.780 1.00 73.31 314 GLU A CA 1
ATOM 2316 C C . GLU A 1 314 ? 15.574 1.906 10.291 1.00 73.31 314 GLU A C 1
ATOM 2318 O O . GLU A 1 314 ? 16.559 1.698 9.583 1.00 73.31 314 GLU A O 1
ATOM 2323 N N . ILE A 1 315 ? 14.480 2.515 9.822 1.00 76.88 315 ILE A N 1
ATOM 2324 C CA . ILE A 1 315 ? 14.375 3.049 8.456 1.00 76.88 315 ILE A CA 1
ATOM 2325 C C . ILE A 1 315 ? 15.190 4.347 8.322 1.00 76.88 315 ILE A C 1
ATOM 2327 O O . ILE A 1 315 ? 15.939 4.518 7.360 1.00 76.88 315 ILE A O 1
ATOM 2331 N N . ILE A 1 316 ? 15.087 5.250 9.302 1.00 82.62 316 ILE A N 1
ATOM 2332 C CA . ILE A 1 316 ? 15.727 6.577 9.286 1.00 82.62 316 ILE A CA 1
ATOM 2333 C C . ILE A 1 316 ? 17.238 6.515 9.567 1.00 82.62 316 ILE A C 1
ATOM 2335 O O . ILE A 1 316 ? 17.978 7.354 9.065 1.00 82.62 316 ILE A O 1
ATOM 2339 N N . ASP A 1 317 ? 17.736 5.527 10.313 1.00 74.38 317 ASP A N 1
ATOM 2340 C CA . ASP A 1 317 ? 19.165 5.332 10.629 1.00 74.38 317 ASP A CA 1
ATOM 2341 C C . ASP A 1 317 ? 20.015 5.081 9.375 1.00 74.38 317 ASP A C 1
ATOM 2343 O O . ASP A 1 317 ? 21.247 5.160 9.407 1.00 74.38 317 ASP A O 1
ATOM 2347 N N . THR A 1 318 ? 19.363 4.829 8.242 1.00 65.62 318 THR A N 1
ATOM 2348 C CA . THR A 1 318 ? 20.002 4.813 6.931 1.00 65.62 318 THR A CA 1
ATOM 2349 C C . THR A 1 318 ? 20.458 6.213 6.481 1.00 65.62 318 THR A C 1
ATOM 2351 O O . THR A 1 318 ? 21.349 6.321 5.629 1.00 65.62 318 THR A O 1
ATOM 2354 N N . ARG A 1 319 ? 19.946 7.308 7.059 1.00 76.00 319 ARG A N 1
ATOM 2355 C CA . ARG A 1 319 ? 20.371 8.682 6.749 1.00 76.00 319 ARG A CA 1
ATOM 2356 C C . ARG A 1 319 ? 21.828 8.906 7.136 1.00 76.00 319 ARG A C 1
ATOM 2358 O O . ARG A 1 319 ? 22.247 8.728 8.274 1.00 76.00 319 ARG A O 1
ATOM 2365 N N . THR A 1 320 ? 22.620 9.356 6.169 1.00 59.59 320 THR A N 1
ATOM 2366 C CA . THR A 1 320 ? 24.042 9.666 6.378 1.00 59.59 320 THR A CA 1
ATOM 2367 C C . THR A 1 320 ? 24.301 11.053 6.975 1.00 59.59 320 THR A C 1
ATOM 2369 O O . THR A 1 320 ? 25.432 11.318 7.375 1.00 59.59 320 THR A O 1
ATOM 2372 N N . ASP A 1 321 ? 23.283 11.914 7.086 1.00 54.59 321 ASP A N 1
ATOM 2373 C CA . ASP A 1 321 ? 23.426 13.310 7.513 1.00 54.59 321 ASP A CA 1
ATOM 2374 C C . ASP A 1 321 ? 22.534 13.641 8.716 1.00 54.59 321 ASP A C 1
ATOM 2376 O O . ASP A 1 321 ? 21.489 13.029 8.903 1.00 54.59 321 ASP A O 1
ATOM 2380 N N . GLY A 1 322 ? 22.958 14.622 9.527 1.00 54.75 322 GLY A N 1
ATOM 2381 C CA . GLY A 1 322 ? 22.356 15.044 10.806 1.00 54.75 322 GLY A CA 1
ATOM 2382 C C . GLY A 1 322 ? 20.955 15.672 10.738 1.00 54.75 322 GLY A C 1
ATOM 2383 O O . GLY A 1 322 ? 20.697 16.654 11.437 1.00 54.75 322 GLY A O 1
ATOM 2384 N N . ASP A 1 323 ? 20.080 15.129 9.898 1.00 61.16 323 ASP A N 1
ATOM 2385 C CA . ASP A 1 323 ? 18.642 15.355 9.906 1.00 61.16 323 ASP A CA 1
ATOM 2386 C C . ASP A 1 323 ? 18.025 14.682 11.141 1.00 61.16 323 ASP A C 1
ATOM 2388 O O . ASP A 1 323 ? 18.193 13.487 11.377 1.00 61.16 323 ASP A O 1
ATOM 2392 N N . THR A 1 324 ? 17.328 15.473 11.953 1.00 64.94 324 THR A N 1
ATOM 2393 C CA . THR A 1 324 ? 16.663 15.018 13.179 1.00 64.94 324 THR A CA 1
ATOM 2394 C C . THR A 1 324 ? 15.165 14.774 12.978 1.00 64.94 324 THR A C 1
ATOM 2396 O O . THR A 1 324 ? 14.442 14.641 13.965 1.00 64.94 324 THR A O 1
ATOM 2399 N N . SER A 1 325 ? 14.666 14.807 11.737 1.00 77.00 325 SER A N 1
ATOM 2400 C CA . SER A 1 325 ? 13.261 14.537 11.425 1.00 77.00 325 SER A CA 1
ATOM 2401 C C . SER A 1 325 ? 12.894 13.089 11.752 1.00 77.00 325 SER A C 1
ATOM 2403 O O . SER A 1 325 ? 13.560 12.163 11.292 1.00 77.00 325 SER A O 1
ATOM 2405 N N . SER A 1 326 ? 11.802 12.893 12.493 1.00 76.06 326 SER A N 1
ATOM 2406 C CA . SER A 1 326 ? 11.222 11.577 12.795 1.00 76.06 326 SER A CA 1
ATOM 2407 C C . SER A 1 326 ? 10.239 11.081 11.724 1.00 76.06 326 SER A C 1
ATOM 2409 O O . SER A 1 326 ? 9.669 9.999 11.863 1.00 76.06 326 SER A O 1
ATOM 2411 N N . THR A 1 327 ? 10.003 11.868 10.671 1.00 86.25 327 THR A N 1
ATOM 2412 C CA . THR A 1 327 ? 9.180 11.478 9.520 1.00 86.25 327 THR A CA 1
ATOM 2413 C C . THR A 1 327 ? 10.045 10.733 8.515 1.00 86.25 327 THR A C 1
ATOM 2415 O O . THR A 1 327 ? 11.093 11.248 8.129 1.00 86.25 327 THR A O 1
ATOM 2418 N N . ILE A 1 328 ? 9.596 9.557 8.082 1.00 85.81 328 ILE A N 1
ATOM 2419 C CA . ILE A 1 328 ? 10.249 8.743 7.051 1.00 85.81 328 ILE A CA 1
ATOM 2420 C C . ILE A 1 328 ? 10.076 9.441 5.696 1.00 85.81 328 ILE A C 1
ATOM 2422 O O . ILE A 1 328 ? 8.958 9.826 5.359 1.00 85.81 328 ILE A O 1
ATOM 2426 N N . SER A 1 329 ? 11.147 9.605 4.920 1.00 88.50 329 SER A N 1
ATOM 2427 C CA . SER A 1 329 ? 11.100 10.108 3.541 1.00 88.50 329 SER A CA 1
ATOM 2428 C C . SER A 1 329 ? 11.135 8.963 2.525 1.00 88.50 329 SER A C 1
ATOM 2430 O O . SER A 1 329 ? 11.373 7.805 2.873 1.00 88.50 329 SER A O 1
ATOM 2432 N N . ILE A 1 330 ? 10.908 9.272 1.244 1.00 85.25 330 ILE A N 1
ATOM 2433 C CA . ILE A 1 330 ? 11.028 8.257 0.191 1.00 85.25 330 ILE A CA 1
ATOM 2434 C C . ILE A 1 330 ? 12.474 7.764 0.057 1.00 85.25 330 ILE A C 1
ATOM 2436 O O . ILE A 1 330 ? 12.687 6.574 -0.146 1.00 85.25 330 ILE A O 1
ATOM 2440 N N . GLU A 1 331 ? 13.464 8.643 0.224 1.00 86.19 331 GLU A N 1
ATOM 2441 C CA . GLU A 1 331 ? 14.885 8.291 0.169 1.00 86.19 331 GLU A CA 1
ATOM 2442 C C . GLU A 1 331 ? 15.277 7.311 1.281 1.00 86.19 331 GLU A C 1
ATOM 2444 O O . GLU A 1 331 ? 16.043 6.383 1.022 1.00 86.19 331 GLU A O 1
ATOM 2449 N N . ASP A 1 332 ? 14.719 7.465 2.487 1.00 85.50 332 ASP A N 1
ATOM 2450 C CA . ASP A 1 332 ? 14.967 6.528 3.591 1.00 85.50 332 ASP A CA 1
ATOM 2451 C C . ASP A 1 332 ? 14.442 5.131 3.262 1.00 85.50 332 ASP A C 1
ATOM 2453 O O . ASP A 1 332 ? 15.114 4.132 3.504 1.00 85.50 332 ASP A O 1
ATOM 2457 N N . ILE A 1 333 ? 13.243 5.056 2.675 1.00 85.19 333 ILE A N 1
ATOM 2458 C CA . ILE A 1 333 ? 12.624 3.785 2.283 1.00 85.19 333 ILE A CA 1
ATOM 2459 C C . ILE A 1 333 ? 13.424 3.127 1.171 1.00 85.19 333 ILE A C 1
ATOM 2461 O O . ILE A 1 333 ? 13.672 1.925 1.238 1.00 85.19 333 ILE A O 1
ATOM 2465 N N . LEU A 1 334 ? 13.831 3.897 0.158 1.00 85.94 334 LEU A N 1
ATOM 2466 C CA . LEU A 1 334 ? 14.661 3.382 -0.926 1.00 85.94 334 LEU A CA 1
ATOM 2467 C C . LEU A 1 334 ? 15.940 2.775 -0.368 1.00 85.94 334 LEU A C 1
ATOM 2469 O O . LEU A 1 334 ? 16.222 1.612 -0.635 1.00 85.94 334 LEU A O 1
ATOM 2473 N N . LYS A 1 335 ? 16.651 3.517 0.481 1.00 84.56 335 LYS A N 1
ATOM 2474 C CA . LYS A 1 335 ? 17.895 3.039 1.072 1.00 84.56 335 LYS A CA 1
ATOM 2475 C C . LYS A 1 335 ? 17.691 1.825 1.976 1.00 84.56 335 LYS A C 1
ATOM 2477 O O . LYS A 1 335 ? 18.455 0.871 1.888 1.00 84.56 335 LYS A O 1
ATOM 2482 N N . TYR A 1 336 ? 16.649 1.827 2.805 1.00 82.69 336 TYR A N 1
ATOM 2483 C CA . TYR A 1 336 ? 16.312 0.683 3.649 1.00 82.69 336 TYR A CA 1
ATOM 2484 C C . TYR A 1 336 ? 16.029 -0.574 2.815 1.00 82.69 336 TYR A C 1
ATOM 2486 O O . TYR A 1 336 ? 16.529 -1.653 3.131 1.00 82.69 336 TYR A O 1
ATOM 2494 N N . LEU A 1 337 ? 15.254 -0.455 1.735 1.00 84.69 337 LEU A N 1
ATOM 2495 C CA . LEU A 1 337 ? 14.954 -1.580 0.849 1.00 84.69 337 LEU A CA 1
ATOM 2496 C C . LEU A 1 337 ? 16.186 -2.027 0.044 1.00 84.69 337 LEU A C 1
ATOM 2498 O O . LEU A 1 337 ? 16.368 -3.228 -0.137 1.00 84.69 337 LEU A O 1
ATOM 2502 N N . GLU A 1 338 ? 17.052 -1.104 -0.385 1.00 84.00 338 GLU A N 1
ATOM 2503 C CA . GLU A 1 338 ? 18.337 -1.415 -1.034 1.00 84.00 338 GLU A CA 1
ATOM 2504 C C . GLU A 1 338 ? 19.290 -2.164 -0.093 1.00 84.00 338 GLU A C 1
ATOM 2506 O O . GLU A 1 338 ? 19.843 -3.193 -0.471 1.00 84.00 338 GLU A O 1
ATOM 2511 N N . ASP A 1 339 ? 19.451 -1.711 1.154 1.00 82.00 339 ASP A N 1
ATOM 2512 C CA . ASP A 1 339 ? 20.352 -2.337 2.134 1.00 82.00 339 ASP A CA 1
ATOM 2513 C C . ASP A 1 339 ? 19.937 -3.781 2.483 1.00 82.00 339 ASP A C 1
ATOM 2515 O O . ASP A 1 339 ? 20.778 -4.603 2.880 1.00 82.00 339 ASP A O 1
ATOM 2519 N N . ASN A 1 340 ? 18.650 -4.102 2.315 1.00 78.25 340 ASN A N 1
ATOM 2520 C CA . ASN A 1 340 ? 18.111 -5.448 2.494 1.00 78.25 340 ASN A CA 1
ATOM 2521 C C . ASN A 1 340 ? 18.098 -6.281 1.194 1.00 78.25 340 ASN A C 1
ATOM 2523 O O . ASN A 1 340 ? 18.023 -7.499 1.276 1.00 78.25 340 ASN A O 1
ATOM 2527 N N . ASN A 1 341 ? 18.258 -5.683 0.010 1.00 80.81 341 ASN A N 1
ATOM 2528 C CA . ASN A 1 341 ? 18.184 -6.371 -1.284 1.00 80.81 341 ASN A CA 1
ATOM 2529 C C . ASN A 1 341 ? 19.542 -6.364 -2.016 1.00 80.81 341 ASN A C 1
ATOM 2531 O O . ASN A 1 341 ? 19.871 -5.396 -2.703 1.00 80.81 341 ASN A O 1
ATOM 2535 N N . LYS A 1 342 ? 20.340 -7.431 -1.859 1.00 69.50 342 LYS A N 1
ATOM 2536 C CA . LYS A 1 342 ? 21.764 -7.450 -2.260 1.00 69.50 342 LYS A CA 1
ATOM 2537 C C . LYS A 1 342 ? 22.080 -7.976 -3.651 1.00 69.50 342 LYS A C 1
ATOM 2539 O O . LYS A 1 342 ? 21.406 -8.909 -4.117 1.00 69.50 342 LYS A O 1
#

Organism: NCBI:txid652676

Radius of gyration: 20.85 Å; Cα contacts (8 Å, |Δi|>4): 545; chains: 1; bounding box: 63×34×55 Å

Foldseek 3Di:
DLLPFVLVVLVVPPPPLPPDDDDDDVVVVLVVLVVCLVVLVLVVLCVVLPPPPDDLSSLLSNLQSLCSVQLNHSVLLSVLQNQLSPPDPLGSLLSSLVSLQVSGDLCNLVSLVSSLVSLVVNQPDQLLPLPDDDDPVNLVSLLSNLSSLVSSQSNLVVLQFPDSCLLRDLPAATQSVVQSLQVFVCLAPVDQPPDPQWHKDDWDWAQQPQQRAIWTWMWIDGNVPDIDIWTWDDPDPNIFTFRFDAWDDSDDPVRGDNDDDPDDIGTHGRNDGNPDDTHTCQCRNFVSNSSSLSSNLSNGDPVVVVVSLVVLCLLVVLDPDDDPDSGHGPVSVSSSSVSSHD

Secondary structure (DSSP, 8-state):
-HHHHHHHHHGGGGGSS------SSHHHHHHHHHHHHHTT-HHHHHHHHTTT--SHHHHHHHHHHHHHHTT--HHHHHHHHHHHHHS-SSSHHHHHHHHHHHH--TTHHHHHHHHHHHHHTT--S-TT-TT----HHHHHHHHHHHHHHHHHHHHHHHHH-S-GGGGT-TT---HHHHHHHHHHHHHHH--TTS-TTEEEPPPEEEE-TTT--EEEEEEEEETTTEEEEEEEE-SSSSPEEEPEEEEEETTEEEEEESS--SS--EEEESS--TTSPP-BHHIIIIIIHHHHHHHHHTTS-HHHHHHHHHHHHHHHTT--S-----SPPHHHHHHHHHHH--

Solvent-accessible surface area (backbone atoms only — not comparable to full-atom values): 18355 Å² total; per-residue (Å²): 116,66,65,62,50,60,60,59,57,59,68,66,61,82,67,74,86,70,83,80,83,80,88,78,84,58,61,62,58,53,51,51,46,49,51,30,55,76,70,66,37,20,69,59,44,38,71,71,36,66,97,70,58,84,48,66,68,43,30,50,51,42,15,51,19,27,24,34,66,17,40,52,26,72,70,44,45,53,48,36,52,52,56,12,48,71,65,46,92,73,33,28,66,40,38,35,24,49,47,40,36,72,47,40,55,75,55,19,58,53,25,25,52,52,13,38,59,28,42,58,74,61,45,92,65,70,41,58,42,63,85,55,86,68,53,74,74,45,31,53,47,23,34,54,39,8,53,36,24,40,48,38,24,26,38,50,48,44,58,40,28,83,53,54,62,17,72,54,34,75,81,32,60,34,68,50,32,54,32,40,49,51,47,41,50,29,32,69,70,72,47,77,79,81,44,97,54,46,44,73,54,80,75,41,82,47,62,30,62,65,50,68,48,66,28,41,33,35,39,30,24,33,76,85,76,49,77,46,72,46,40,27,39,55,98,55,87,79,31,36,26,43,44,47,56,50,26,14,40,52,71,33,77,87,58,56,32,90,70,88,64,104,59,84,63,40,70,19,60,50,58,70,44,71,84,47,72,81,61,30,48,56,62,29,62,27,51,24,31,50,49,8,54,33,8,34,38,32,59,50,57,71,72,57,30,53,51,51,52,49,54,53,43,65,34,47,68,65,55,90,59,98,73,82,71,88,71,68,47,63,68,29,50,47,48,44,53,47,75,24,41,90

Sequence (342 aa):
MFKKMVITFLLGMTLIISGCGSSDGEGESALETQQLLDNGEFTAVISKLEGSANSTSDYLSLAAAYMGKAGFSLSSIIGIVVSSAESGEDSTFASFIENSKETSNIGSLADLKIAVGYYEKVVSKNCTDVNATFSGAEEDLCLYIGLSKVSQTAVAIGYITDNVDVLNDKNASDPKLTASLCAIQYSLDGNTSVSPLCTFSAEQNLTFVQSTKTYASIDVTVDGNVTFEYLISGQTNPRSTVLTSGFCTLDSFATRVGEINDITYYVCPVDETNTTDETTSVSILVDALNDGVDSVGAVVSDDVQADIDQFKQEIIDTRTDGDTSSTISIEDILKYLEDNNK